Protein AF-A0A4V1XYA2-F1 (afdb_monomer)

Foldseek 3Di:
DPPDDDDDADDLQDDPPRHGDHPVVVQVVCVLVVHHSPDAQLAVVVVQVVCCVVVVDHRDLPRPLNHVCQLEDADPVLVVQQVVQVVVCVVVVPDPPDDDDGPSRSDANNSRPGHRDHWHWLDPPRDLCSLVVLCCVVVVDNDDSLRSNVLSVQQHVVCVVVVHTDGSVRSNVSVCVVQVVPPDPPDDDPDFDWDFPVVDPDDDDDPPDDDDPPPTDTDRPPVQVVCVVVQAHPAFPDWDKDWGDDDQFIKMKIKTWGDGPPDPDTDIHIDIGGPVVVVVVVVD

Radius of gyration: 26.78 Å; Cα contacts (8 Å, |Δi|>4): 345; chains: 1; bounding box: 50×68×81 Å

Sequence (284 aa):
MAGADRVEGCLFGNGERTGNVDLVTLALNLYTQVIHPTVDFSDLGRVIDTVEICNKIPVHPRAPYGGSLVVCAFNGSHQDAIKKGFKVREEQGKAYEDEWEIPYLPLDPQDIGRTYEAVIRVNSQSGKGGAAWIILRKLELDLPRGLQIAFNKVVQKKADELGRELLTAEITDLFEKTYSLRDHPRFTTVDYSISVDRSTSPVPPEPGKSQDTTDLRRVFRRHSDALRRVGIGPDVADYKQHAIGGGPEVKVATNIGCMAAGMSQKVWVVGITKMWSKVLSWLS

Mean predicted aligned error: 16.46 Å

Secondary structure (DSSP, 8-state):
--S------BGGG-SSTT-S-BHHHHHHHHHTTT---SS--TTHHHHHHHHHHHHS-PPPTTSTTTSTTTTB--SHHHHHHHHHHHHHHHHTT--TTS----TT-SS-GGGGT---B-----STTS-TTHHHHHHHHHH-----HHHHHHHHHHHHHHHHHHTSPPPHHHHHHHHHHHTTSSS--SS-------EE--SSPPPPPPTTSPPP-TT--EE-TTHHHHHHHTT--SEEEEEEEEEESSSTT-EEEEEEEEE-TT-SSEEEEEEEEETHHHHHHHH-

Nearest PDB structures (foldseek):
  3u6w-assembly1_B  TM=9.862E-01  e=3.607E-13  Mycobacterium tuberculosis H37Rv
  3fig-assembly1_A  TM=4.258E-01  e=4.929E-21  Mycobacterium tuberculosis
  3hps-assembly1_A  TM=4.198E-01  e=1.836E-20  Mycobacterium tuberculosis H37Rv
  3hpz-assembly1_A  TM=4.367E-01  e=9.217E-20  Mycobacterium tuberculosis H37Rv
  3hq1-assembly1_A  TM=4.231E-01  e=3.992E-20  Mycobacterium tuberculosis H37Rv

Structure (mmCIF, N/CA/C/O backbone):
data_AF-A0A4V1XYA2-F1
#
_entry.id   AF-A0A4V1XYA2-F1
#
loop_
_atom_site.group_PDB
_atom_site.id
_atom_site.type_symbol
_atom_site.label_atom_id
_atom_site.label_alt_id
_atom_site.label_comp_id
_atom_site.label_asym_id
_atom_site.label_entity_id
_atom_site.label_seq_id
_atom_site.pdbx_PDB_ins_code
_atom_site.Cartn_x
_atom_site.Cartn_y
_atom_site.Cartn_z
_atom_site.occupancy
_atom_site.B_iso_or_equiv
_atom_site.auth_seq_id
_atom_site.auth_comp_id
_atom_site.auth_asym_id
_atom_site.auth_atom_id
_atom_site.pdbx_PDB_model_num
ATOM 1 N N . MET A 1 1 ? -9.015 1.867 30.196 1.00 68.62 1 MET A N 1
ATOM 2 C CA . MET A 1 1 ? -8.186 1.169 31.212 1.00 68.62 1 MET A CA 1
ATOM 3 C C . MET A 1 1 ? -8.166 1.884 32.562 1.00 68.62 1 MET A C 1
ATOM 5 O O . MET A 1 1 ? -8.328 1.206 33.560 1.00 68.62 1 MET A O 1
ATOM 9 N N . ALA A 1 2 ? -8.027 3.217 32.618 1.00 94.56 2 ALA A N 1
ATOM 10 C CA . ALA A 1 2 ? -8.017 3.985 33.876 1.00 94.56 2 ALA A CA 1
ATOM 11 C C . ALA A 1 2 ? -9.364 4.665 34.234 1.00 94.56 2 ALA A C 1
ATOM 13 O O . ALA A 1 2 ? -9.379 5.617 35.002 1.00 94.56 2 ALA A O 1
ATOM 14 N N . GLY A 1 3 ? -10.483 4.210 33.652 1.00 95.31 3 GLY A N 1
ATOM 15 C CA . GLY A 1 3 ? -11.821 4.758 33.935 1.00 95.31 3 GLY A CA 1
ATOM 16 C C . GLY A 1 3 ? -12.203 6.048 33.193 1.00 95.31 3 GLY A C 1
ATOM 17 O O . GLY A 1 3 ? -13.126 6.720 33.621 1.00 95.31 3 GLY A O 1
ATOM 18 N N . ALA A 1 4 ? -11.508 6.416 32.111 1.00 95.31 4 ALA A N 1
ATOM 19 C CA . ALA A 1 4 ? -11.916 7.544 31.269 1.00 95.31 4 ALA A CA 1
ATOM 20 C C . ALA A 1 4 ? -13.083 7.164 30.338 1.00 95.31 4 ALA A C 1
ATOM 22 O O . ALA A 1 4 ? -13.014 6.124 29.681 1.00 95.31 4 ALA A O 1
ATOM 23 N N . ASP A 1 5 ? -14.088 8.040 30.233 1.00 95.62 5 ASP A N 1
ATOM 24 C CA . ASP A 1 5 ? -15.297 7.822 29.418 1.00 95.62 5 ASP A CA 1
ATOM 25 C C . ASP A 1 5 ? -15.238 8.471 28.025 1.00 95.62 5 ASP A C 1
ATOM 27 O O . ASP A 1 5 ? -16.012 8.122 27.134 1.00 95.62 5 ASP A O 1
ATOM 31 N N . ARG A 1 6 ? -14.339 9.443 27.818 1.00 95.56 6 ARG A N 1
ATOM 32 C CA . ARG A 1 6 ? -14.250 10.216 26.572 1.00 95.56 6 ARG A CA 1
ATOM 33 C C . ARG A 1 6 ? -12.812 10.583 26.227 1.00 95.56 6 ARG A C 1
ATOM 35 O O . ARG A 1 6 ? -12.014 10.903 27.104 1.00 95.56 6 ARG A O 1
ATOM 42 N N . VAL A 1 7 ? -12.520 10.579 24.928 1.00 95.62 7 VAL A N 1
ATOM 43 C CA . VAL A 1 7 ? -11.244 11.011 24.350 1.00 95.62 7 VAL A CA 1
ATOM 44 C C . VAL A 1 7 ? -11.513 12.099 23.312 1.00 95.62 7 VAL A C 1
ATOM 46 O O . VAL A 1 7 ? -12.433 11.976 22.506 1.00 95.62 7 VAL A O 1
ATOM 49 N N . GLU A 1 8 ? -10.716 13.164 23.336 1.00 97.94 8 GLU A N 1
ATOM 50 C CA . GLU A 1 8 ? -10.710 14.219 22.318 1.00 97.94 8 GLU A CA 1
ATOM 51 C C . GLU A 1 8 ? -9.434 14.128 21.488 1.00 97.94 8 GLU A C 1
ATOM 53 O O . GLU A 1 8 ? -8.367 13.848 22.031 1.00 97.94 8 GLU A O 1
ATOM 58 N N . GLY A 1 9 ? -9.531 14.376 20.182 1.00 97.69 9 GLY A N 1
ATOM 59 C CA . GLY A 1 9 ? -8.398 14.271 19.269 1.00 97.69 9 GLY A CA 1
ATOM 60 C C . GLY A 1 9 ? -8.683 14.863 17.894 1.00 97.69 9 GLY A C 1
ATOM 61 O O . GLY A 1 9 ? -9.703 15.518 17.677 1.00 97.69 9 GLY A O 1
ATOM 62 N N . CYS A 1 10 ? -7.779 14.619 16.950 1.00 98.19 10 CYS A N 1
ATOM 63 C CA . CYS A 1 10 ? -7.930 15.024 15.553 1.00 98.19 10 CYS A CA 1
ATOM 64 C C . CYS A 1 10 ? -7.661 13.847 14.614 1.00 98.19 10 CYS A C 1
ATOM 66 O O . CYS A 1 10 ? -6.926 12.923 14.953 1.00 98.19 10 CYS A O 1
ATOM 68 N N . LEU A 1 11 ? -8.231 13.890 13.410 1.00 97.94 11 LEU A N 1
ATOM 69 C CA . LEU A 1 11 ? -7.892 12.931 12.358 1.00 97.94 11 LEU A CA 1
ATOM 70 C C . LEU A 1 11 ? -6.430 13.123 11.938 1.00 97.94 11 LEU A C 1
ATOM 72 O O . LEU A 1 11 ? -5.997 14.258 11.716 1.00 97.94 11 LEU A O 1
ATOM 76 N N . PHE A 1 12 ? -5.682 12.023 11.856 1.00 98.00 12 PHE A N 1
ATOM 77 C CA . PHE A 1 12 ? -4.251 12.000 11.540 1.00 98.00 12 PHE A CA 1
ATOM 78 C C . PHE A 1 12 ? -3.397 12.888 12.453 1.00 98.00 12 PHE A C 1
ATOM 80 O O . PHE A 1 12 ? -2.359 13.403 12.042 1.00 98.00 12 PHE A O 1
ATOM 87 N N . GLY A 1 13 ? -3.836 13.062 13.704 1.00 97.44 13 GL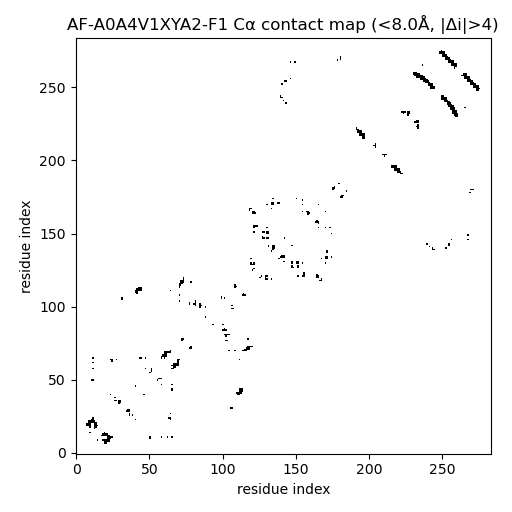Y A N 1
ATOM 88 C CA . GLY A 1 13 ? -3.049 13.701 14.756 1.00 97.44 13 GLY A CA 1
ATOM 89 C C . GLY A 1 13 ? -2.728 15.173 14.503 1.00 97.44 13 GLY A C 1
ATOM 90 O O . GLY A 1 13 ? -1.695 15.649 14.954 1.00 97.44 13 GLY A O 1
ATOM 91 N N . ASN A 1 14 ? -3.573 15.917 13.781 1.00 97.56 14 ASN A N 1
ATOM 92 C CA . ASN A 1 14 ? -3.379 17.364 13.648 1.00 97.56 14 ASN A CA 1
ATOM 93 C C . ASN A 1 14 ? -3.541 18.087 15.008 1.00 97.56 14 ASN A C 1
ATOM 95 O O . ASN A 1 14 ? -4.184 17.581 15.930 1.00 97.56 14 ASN A O 1
ATOM 99 N N . GLY A 1 15 ? -2.974 19.285 15.148 1.00 96.31 15 GLY A N 1
ATOM 100 C CA . GLY A 1 15 ? -3.079 20.103 16.358 1.00 96.31 15 GLY A CA 1
ATOM 101 C C . GLY A 1 15 ? -1.815 20.912 16.638 1.00 96.31 15 GLY A C 1
ATOM 102 O O . GLY A 1 15 ? -0.930 21.037 15.797 1.00 96.31 15 GLY A O 1
ATOM 103 N N . GLU A 1 16 ? -1.723 21.479 17.836 1.00 96.88 16 GLU A N 1
ATOM 104 C CA . GLU A 1 16 ? -0.600 22.337 18.211 1.00 96.88 16 GLU A CA 1
ATOM 105 C C . GLU A 1 16 ? 0.704 21.535 18.418 1.00 96.88 16 GLU A C 1
ATOM 107 O O . GLU A 1 16 ? 0.701 20.481 19.057 1.00 96.88 16 GLU A O 1
ATOM 112 N N . ARG A 1 17 ? 1.841 22.067 17.941 1.00 96.62 17 ARG A N 1
ATOM 113 C CA . ARG A 1 17 ? 3.192 21.468 18.038 1.00 96.62 17 ARG A CA 1
ATOM 114 C C . ARG A 1 17 ? 3.282 20.066 17.419 1.00 96.62 17 ARG A C 1
ATOM 116 O O . ARG A 1 17 ? 3.536 19.940 16.229 1.00 96.62 17 ARG A O 1
ATOM 123 N N . THR A 1 18 ? 3.142 19.027 18.242 1.00 96.62 18 THR A N 1
ATOM 124 C CA . THR A 1 18 ? 3.204 17.614 17.847 1.00 96.62 18 THR A CA 1
ATOM 125 C C . THR A 1 18 ? 1.843 17.067 17.442 1.00 96.62 18 THR A C 1
ATOM 127 O O . THR A 1 18 ? 1.782 15.944 16.953 1.00 96.62 18 THR A O 1
ATOM 130 N N . GLY A 1 19 ? 0.776 17.838 17.667 1.00 97.25 19 GLY A N 1
ATOM 131 C CA . GLY A 1 19 ? -0.585 17.439 17.358 1.00 97.25 19 GLY A CA 1
ATOM 132 C C . GLY A 1 19 ? -1.356 16.856 18.537 1.00 97.25 19 GLY A C 1
ATOM 133 O O . GLY A 1 19 ? -0.798 16.577 19.602 1.00 97.25 19 GLY A O 1
ATOM 134 N N . ASN A 1 20 ? -2.664 16.692 18.337 1.00 98.25 20 ASN A N 1
ATOM 135 C CA . ASN A 1 20 ? -3.535 15.953 19.248 1.00 98.25 20 ASN A CA 1
ATOM 136 C C . ASN A 1 20 ? -3.410 14.441 19.009 1.00 98.25 20 ASN A C 1
ATOM 138 O O . ASN A 1 20 ? -2.785 13.994 18.048 1.00 98.25 20 ASN A O 1
ATOM 142 N N . VAL A 1 21 ? -4.049 13.635 19.861 1.00 97.69 21 VAL A N 1
ATOM 143 C CA . VAL A 1 21 ? -4.148 12.192 19.613 1.00 97.69 21 VAL A CA 1
ATOM 144 C C . VAL A 1 21 ? -4.863 11.919 18.285 1.00 97.69 21 VAL A C 1
ATOM 146 O O . VAL A 1 21 ? -5.842 12.589 17.940 1.00 97.69 21 VAL A O 1
ATOM 149 N N . ASP A 1 22 ? -4.362 10.935 17.540 1.00 98.25 22 ASP A N 1
ATOM 150 C CA . ASP A 1 22 ? -4.929 10.539 16.257 1.00 98.25 22 ASP A CA 1
ATOM 151 C C . ASP A 1 22 ? -6.164 9.644 16.440 1.00 98.25 22 ASP A C 1
ATOM 153 O O . ASP A 1 22 ? -6.063 8.486 16.859 1.00 98.25 22 ASP A O 1
ATOM 157 N N . LEU A 1 23 ? -7.332 10.185 16.090 1.00 98.06 23 LEU A N 1
ATOM 158 C CA . LEU A 1 23 ? -8.609 9.477 16.182 1.00 98.06 23 LEU A CA 1
ATOM 159 C C . LEU A 1 23 ? -8.726 8.315 15.187 1.00 98.06 23 LEU A C 1
ATOM 161 O O . LEU A 1 23 ? -9.400 7.335 15.499 1.00 98.06 23 LEU A O 1
ATOM 165 N N . VAL A 1 24 ? -8.051 8.384 14.033 1.00 98.00 24 VAL A N 1
ATOM 166 C CA . VAL A 1 24 ? -8.017 7.278 13.058 1.00 98.00 24 VAL A CA 1
ATOM 167 C C . VAL A 1 24 ? -7.276 6.094 13.669 1.00 98.00 24 VAL A C 1
ATOM 169 O O . VAL A 1 24 ? -7.797 4.981 13.714 1.00 98.00 24 VAL A O 1
ATOM 172 N N . THR A 1 25 ? -6.080 6.352 14.205 1.00 98.00 25 THR A N 1
ATOM 173 C CA . THR A 1 25 ? -5.274 5.330 14.879 1.00 98.00 25 THR A CA 1
ATOM 174 C C . THR A 1 25 ? -6.019 4.721 16.067 1.00 98.00 25 THR A C 1
ATOM 176 O O . THR A 1 25 ? -6.031 3.502 16.208 1.00 98.00 25 THR A O 1
ATOM 179 N N . LEU A 1 26 ? -6.671 5.529 16.911 1.00 97.44 26 LEU A N 1
ATOM 180 C CA . LEU A 1 26 ? -7.441 5.013 18.048 1.00 97.44 26 LEU A CA 1
ATOM 181 C C . LEU A 1 26 ? -8.583 4.090 17.611 1.00 97.44 26 LEU A C 1
ATOM 183 O O . LEU A 1 26 ? -8.713 2.992 18.148 1.00 97.44 26 LEU A O 1
ATOM 187 N N . ALA A 1 27 ? -9.383 4.510 16.633 1.00 97.69 27 ALA A N 1
ATOM 188 C CA . ALA A 1 27 ? -10.510 3.724 16.148 1.00 97.69 27 ALA A CA 1
ATOM 189 C C . ALA A 1 27 ? -10.068 2.408 15.497 1.00 97.69 27 ALA A C 1
ATOM 191 O O . ALA A 1 27 ? -10.611 1.351 15.808 1.00 97.69 27 ALA A O 1
ATOM 192 N N . LEU A 1 28 ? -9.048 2.439 14.637 1.00 97.62 28 LEU A N 1
ATOM 193 C CA . LEU A 1 28 ? -8.578 1.234 13.951 1.00 97.62 28 LEU A CA 1
ATOM 194 C C . LEU A 1 28 ? -7.765 0.306 14.871 1.00 97.62 28 LEU A C 1
ATOM 196 O O . LEU A 1 28 ? -7.755 -0.909 14.675 1.00 97.62 28 LEU A O 1
ATOM 200 N N . ASN A 1 29 ? -7.173 0.832 15.947 1.00 97.44 29 ASN A N 1
ATOM 201 C CA . ASN A 1 29 ? -6.637 -0.000 17.028 1.00 97.44 29 ASN A CA 1
ATOM 202 C C . ASN A 1 29 ? -7.743 -0.761 17.775 1.00 97.44 29 ASN A C 1
ATOM 204 O O . ASN A 1 29 ? -7.513 -1.890 18.189 1.00 97.44 29 ASN A O 1
ATOM 208 N N . LEU A 1 30 ? -8.934 -0.177 17.951 1.00 96.56 30 LEU A N 1
ATOM 209 C CA . LEU A 1 30 ? -10.085 -0.914 18.490 1.00 96.56 30 LEU A CA 1
ATOM 210 C C . LEU A 1 30 ? -10.571 -1.963 17.483 1.00 96.56 30 LEU A C 1
ATOM 212 O O . LEU A 1 30 ? -10.755 -3.121 17.854 1.00 96.56 30 LEU A O 1
ATOM 216 N N . TYR A 1 31 ? -10.690 -1.580 16.209 1.00 95.50 31 TYR A N 1
ATOM 217 C CA . TYR A 1 31 ? -11.134 -2.466 15.131 1.00 95.50 31 TYR A CA 1
ATOM 218 C C . TYR A 1 31 ? -10.270 -3.732 15.014 1.00 95.50 31 TYR A C 1
ATOM 220 O O . TYR A 1 31 ? -10.793 -4.841 15.022 1.00 95.50 31 TYR A O 1
ATOM 228 N N . THR A 1 32 ? -8.941 -3.585 15.003 1.00 94.81 32 THR A N 1
ATOM 229 C CA . THR A 1 32 ? -7.986 -4.716 14.949 1.00 94.81 32 THR A CA 1
ATOM 230 C C . THR A 1 32 ? -8.011 -5.614 16.189 1.00 94.81 32 THR A C 1
ATOM 232 O O . THR A 1 32 ? -7.452 -6.706 16.167 1.00 94.81 32 THR A O 1
ATOM 235 N N . GLN A 1 33 ? -8.647 -5.171 17.274 1.00 94.19 33 GLN A N 1
ATOM 236 C CA . GLN A 1 33 ? -8.896 -5.957 18.486 1.00 94.19 33 GLN A CA 1
ATOM 237 C C . GLN A 1 33 ? -10.351 -6.447 18.564 1.00 94.19 33 GLN A C 1
ATOM 239 O O . GLN A 1 33 ? -10.809 -6.850 19.631 1.00 94.19 33 GLN A O 1
ATOM 244 N N . VAL A 1 34 ? -11.081 -6.418 17.440 1.00 92.00 34 VAL A N 1
ATOM 245 C CA . VAL A 1 34 ? -12.475 -6.878 17.310 1.00 92.00 34 VAL A CA 1
ATOM 246 C C . VAL A 1 34 ? -13.453 -6.049 18.163 1.00 92.00 34 VAL A C 1
ATOM 248 O O . VAL A 1 34 ? -14.519 -6.509 18.567 1.00 92.00 34 VAL A O 1
ATOM 251 N N . ILE A 1 35 ? -13.113 -4.786 18.437 1.00 95.25 35 ILE A N 1
ATOM 252 C CA . ILE A 1 35 ? -13.985 -3.830 19.127 1.00 95.25 35 ILE A CA 1
ATOM 253 C C . ILE A 1 35 ? -14.494 -2.816 18.104 1.00 95.25 35 ILE A C 1
ATOM 255 O O . ILE A 1 35 ? -13.720 -2.061 17.520 1.00 95.25 35 ILE A O 1
ATOM 259 N N . HIS A 1 36 ? -15.813 -2.769 17.908 1.00 94.19 36 HIS A N 1
ATOM 260 C CA . HIS A 1 36 ? -16.429 -1.838 16.965 1.00 94.19 36 HIS A CA 1
ATOM 261 C C . HIS A 1 36 ? -16.217 -0.375 17.413 1.00 94.19 36 HIS A C 1
ATOM 263 O O . HIS A 1 36 ? -16.708 0.005 18.481 1.00 94.19 36 HIS A O 1
ATOM 269 N N . PRO A 1 37 ? -15.542 0.477 16.615 1.00 94.44 37 PRO A N 1
ATOM 270 C CA . PRO A 1 37 ? -15.141 1.818 17.043 1.00 94.44 37 PRO A CA 1
ATOM 271 C C . PRO A 1 37 ? -16.247 2.878 16.932 1.00 94.44 37 PRO A C 1
ATOM 273 O O . PRO A 1 37 ? -15.971 4.044 17.189 1.00 94.44 37 PRO A O 1
ATOM 276 N N . THR A 1 38 ? -17.462 2.492 16.514 1.00 95.12 38 THR A N 1
ATOM 277 C CA . THR A 1 38 ? -18.644 3.364 16.305 1.00 95.12 38 THR A CA 1
ATOM 278 C C . THR A 1 38 ? -18.462 4.507 15.302 1.00 95.12 38 THR A C 1
ATOM 280 O O . THR A 1 38 ? -19.336 5.362 15.167 1.00 95.12 38 THR A O 1
ATOM 283 N N . VAL A 1 39 ? -17.373 4.472 14.537 1.00 95.50 39 VAL A N 1
ATOM 284 C CA . VAL A 1 39 ? -17.050 5.382 13.437 1.00 95.50 39 VAL A CA 1
ATOM 285 C C . VAL A 1 39 ? -16.657 4.573 12.206 1.00 95.50 39 VAL A C 1
ATOM 287 O O . VAL A 1 39 ? -16.127 3.470 12.331 1.00 95.50 39 VAL A O 1
ATOM 290 N N . ASP A 1 40 ? -16.925 5.124 11.026 1.00 95.81 40 ASP A N 1
ATOM 291 C CA . ASP A 1 40 ? -16.698 4.451 9.749 1.00 95.81 40 ASP A CA 1
ATOM 292 C C . ASP A 1 40 ? -15.408 4.948 9.083 1.00 95.81 40 ASP A C 1
ATOM 294 O O . ASP A 1 40 ? -15.252 6.140 8.807 1.00 95.81 40 ASP A O 1
ATOM 298 N N . PHE A 1 41 ? -14.493 4.013 8.832 1.00 96.62 41 PHE A N 1
ATOM 299 C CA . PHE A 1 41 ? -13.236 4.229 8.113 1.00 96.62 41 PHE A CA 1
ATOM 300 C C . PHE A 1 41 ? -13.081 3.289 6.907 1.00 96.62 41 PHE A C 1
ATOM 302 O O . PHE A 1 41 ? -11.963 3.092 6.431 1.00 96.62 41 PHE A O 1
ATOM 309 N N . SER A 1 42 ? -14.191 2.746 6.395 1.00 94.50 42 SER A N 1
ATOM 310 C CA . SER A 1 42 ? -14.214 1.847 5.234 1.00 94.50 42 SER A CA 1
ATOM 311 C C . SER A 1 42 ? -13.669 2.474 3.948 1.00 94.50 42 SER A C 1
ATOM 313 O O . SER A 1 42 ? -13.138 1.765 3.103 1.00 94.50 42 SER A O 1
ATOM 315 N N . ASP A 1 43 ? -13.729 3.802 3.811 1.00 94.88 43 ASP A N 1
ATOM 316 C CA . ASP A 1 43 ? -13.056 4.562 2.750 1.00 94.88 43 ASP A CA 1
ATOM 317 C C . ASP A 1 43 ? -12.043 5.539 3.356 1.00 94.88 43 ASP A C 1
ATOM 319 O O . ASP A 1 43 ? -12.260 6.753 3.465 1.00 94.88 43 ASP A O 1
ATOM 323 N N . LEU A 1 44 ? -10.902 4.996 3.783 1.00 95.62 44 LEU A N 1
ATOM 324 C CA . LEU A 1 44 ? -9.851 5.804 4.390 1.00 95.62 44 LEU A CA 1
ATOM 325 C C . LEU A 1 44 ? -9.185 6.745 3.376 1.00 95.62 44 LEU A C 1
ATOM 327 O O . LEU A 1 44 ? -8.645 7.778 3.771 1.00 95.62 44 LEU A O 1
ATOM 331 N N . GLY A 1 45 ? -9.238 6.417 2.079 1.00 93.38 45 GLY A N 1
ATOM 332 C CA . GLY A 1 45 ? -8.741 7.275 1.000 1.00 93.38 45 GLY A CA 1
ATOM 333 C C . GLY A 1 45 ? -9.453 8.624 0.990 1.00 93.38 45 GLY A C 1
ATOM 334 O O . GLY A 1 45 ? -8.812 9.664 1.134 1.00 93.38 45 GLY A O 1
ATOM 335 N N . ARG A 1 46 ? -10.789 8.610 0.961 1.00 94.56 46 ARG A N 1
ATOM 336 C CA . ARG A 1 46 ? -11.608 9.829 1.012 1.00 94.56 46 ARG A CA 1
ATOM 337 C C . ARG A 1 46 ? -11.391 10.642 2.289 1.00 94.56 46 ARG A C 1
ATOM 339 O O . ARG A 1 46 ? -11.418 11.877 2.245 1.00 94.56 46 ARG A O 1
ATOM 346 N N . VAL A 1 47 ? -11.192 9.980 3.431 1.00 97.12 47 VAL A N 1
ATOM 347 C CA . VAL A 1 47 ? -10.901 10.662 4.705 1.00 97.12 47 VAL A CA 1
ATOM 348 C C . VAL A 1 47 ? -9.567 11.402 4.626 1.00 97.12 47 VAL A C 1
ATOM 350 O O . VAL A 1 47 ? -9.509 12.572 4.998 1.00 97.12 47 VAL A O 1
ATOM 353 N N . ILE A 1 48 ? -8.517 10.759 4.108 1.00 96.25 48 ILE A N 1
ATOM 354 C CA . ILE A 1 48 ? -7.197 11.380 3.918 1.00 96.25 48 ILE A CA 1
ATOM 355 C C . ILE A 1 48 ? -7.304 12.578 2.991 1.00 96.25 48 ILE A C 1
ATOM 357 O O . ILE A 1 48 ? -6.896 13.665 3.389 1.00 96.25 48 ILE A O 1
ATOM 361 N N . ASP A 1 49 ? -7.923 12.410 1.823 1.00 94.12 49 ASP A N 1
ATOM 362 C CA . ASP A 1 49 ? -8.089 13.492 0.851 1.00 94.12 49 ASP A CA 1
ATOM 363 C C . ASP A 1 49 ? -8.777 14.699 1.496 1.00 94.12 49 ASP A C 1
ATOM 365 O O . ASP A 1 49 ? -8.324 15.837 1.373 1.00 94.12 49 ASP A O 1
ATOM 369 N N . THR A 1 50 ? -9.843 14.454 2.260 1.00 97.50 50 THR A N 1
ATOM 370 C CA . THR A 1 50 ? -10.568 15.512 2.973 1.00 97.50 50 THR A CA 1
ATOM 371 C C . THR A 1 50 ? -9.684 16.197 4.016 1.00 97.50 50 THR A C 1
ATOM 373 O O . THR A 1 50 ? -9.667 17.426 4.101 1.00 97.50 50 THR A O 1
ATOM 376 N N . VAL A 1 51 ? -8.928 15.430 4.804 1.00 97.56 51 VAL A N 1
ATOM 377 C CA . VAL A 1 51 ? -8.034 15.968 5.839 1.00 97.56 51 VAL A CA 1
ATOM 378 C C . VAL A 1 51 ? -6.903 16.792 5.223 1.00 97.56 51 VAL A C 1
ATOM 380 O O . VAL A 1 51 ? -6.643 17.901 5.692 1.00 97.56 51 VAL A O 1
ATOM 383 N N . GLU A 1 52 ? -6.267 16.311 4.157 1.00 96.00 52 GLU A N 1
ATOM 384 C CA . GLU A 1 52 ? -5.202 17.033 3.453 1.00 96.00 52 GLU A CA 1
ATOM 385 C C . GLU A 1 52 ? -5.733 18.306 2.779 1.00 96.00 52 GLU A C 1
ATOM 387 O O . GLU A 1 52 ? -5.088 19.359 2.836 1.00 96.00 52 GLU A O 1
ATOM 392 N N . ILE A 1 53 ? -6.946 18.262 2.211 1.00 97.44 53 ILE A N 1
ATOM 393 C CA . ILE A 1 53 ? -7.619 19.442 1.650 1.00 97.44 53 ILE A CA 1
ATOM 394 C C . ILE A 1 53 ? -7.894 20.485 2.735 1.00 97.44 53 ILE A C 1
ATOM 396 O O . ILE A 1 53 ? -7.641 21.669 2.494 1.00 97.44 53 ILE A O 1
ATOM 400 N N . CYS A 1 54 ? -8.408 20.082 3.896 1.00 97.88 54 CYS A N 1
ATOM 401 C CA . CYS A 1 54 ? -8.757 20.998 4.982 1.00 97.88 54 CY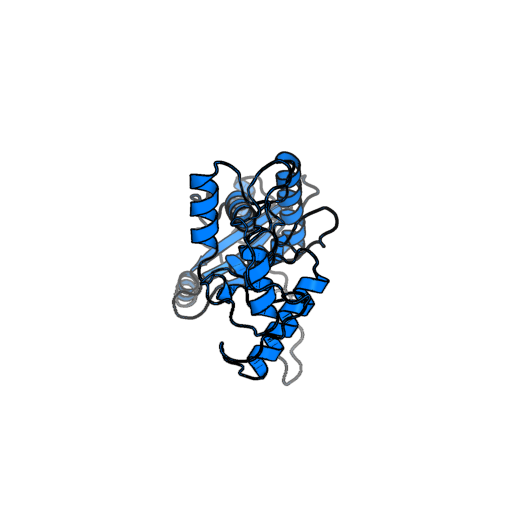S A CA 1
ATOM 402 C C . CYS A 1 54 ? -7.517 21.581 5.669 1.00 97.88 54 CYS A C 1
ATOM 404 O O . CYS A 1 54 ? -7.454 22.786 5.903 1.00 97.88 54 CYS A O 1
ATOM 406 N N . ASN A 1 55 ? -6.520 20.744 5.956 1.00 96.44 55 ASN A N 1
ATOM 407 C CA . ASN A 1 55 ? -5.366 21.130 6.767 1.00 96.44 55 ASN A CA 1
ATOM 408 C C . ASN A 1 55 ? -4.204 21.691 5.942 1.00 96.44 55 ASN A C 1
ATOM 410 O O . ASN A 1 55 ? -3.333 22.347 6.505 1.00 96.44 55 ASN A O 1
ATOM 414 N N . LYS A 1 56 ? -4.162 21.421 4.628 1.00 95.81 56 LYS A N 1
ATOM 415 C CA . LYS A 1 56 ? -3.022 21.732 3.742 1.00 95.81 56 LYS A CA 1
ATOM 416 C C . LYS A 1 56 ? -1.701 21.103 4.204 1.00 95.81 56 LYS A C 1
ATOM 418 O O . LYS A 1 56 ? -0.626 21.592 3.864 1.00 95.81 56 LYS A O 1
ATOM 423 N N . ILE A 1 57 ? -1.788 20.015 4.964 1.00 94.88 57 ILE A N 1
ATOM 424 C CA . ILE A 1 57 ? -0.659 19.232 5.465 1.00 94.88 57 ILE A CA 1
ATOM 425 C C . ILE A 1 57 ? -0.880 17.787 5.013 1.00 94.88 57 ILE A C 1
ATOM 427 O O . ILE A 1 57 ? -1.958 17.253 5.283 1.00 94.88 57 ILE A O 1
ATOM 431 N N . PRO A 1 58 ? 0.099 17.158 4.338 1.00 91.06 58 PRO A N 1
ATOM 432 C CA . PRO A 1 58 ? -0.027 15.778 3.896 1.00 91.06 58 PRO A CA 1
ATOM 433 C C . PRO A 1 58 ? 0.044 14.800 5.074 1.00 91.06 58 PRO A C 1
ATOM 435 O O . PRO A 1 58 ? 0.803 15.002 6.028 1.00 91.06 58 PRO A O 1
ATOM 438 N N . VAL A 1 59 ? -0.694 13.697 4.978 1.00 95.06 59 VAL A N 1
ATOM 439 C CA . VAL A 1 59 ? -0.587 12.572 5.907 1.00 95.06 59 VAL A CA 1
ATOM 440 C C . VAL A 1 59 ? 0.756 11.884 5.686 1.00 95.06 59 VAL A C 1
ATOM 442 O O . VAL A 1 59 ? 1.160 11.567 4.565 1.00 95.06 59 VAL A O 1
ATOM 445 N N . HIS A 1 60 ? 1.484 11.641 6.775 1.00 96.06 60 HIS A N 1
ATOM 446 C CA . HIS A 1 60 ? 2.809 11.043 6.678 1.00 96.06 60 HIS A CA 1
ATOM 447 C C . HIS A 1 60 ? 2.737 9.641 6.025 1.00 96.06 60 HIS A C 1
ATOM 449 O O . HIS A 1 60 ? 1.885 8.838 6.410 1.00 96.06 60 HIS A O 1
ATOM 455 N N . PRO A 1 61 ? 3.669 9.256 5.124 1.00 88.81 61 PRO A N 1
ATOM 456 C CA . PRO A 1 61 ? 3.643 7.952 4.441 1.00 88.81 61 PRO A CA 1
ATOM 457 C C . PRO A 1 61 ? 3.638 6.725 5.365 1.00 88.81 61 PRO A C 1
ATOM 459 O O . PRO A 1 61 ? 3.289 5.624 4.942 1.00 88.81 61 PRO A O 1
ATOM 462 N N . ARG A 1 62 ? 4.047 6.902 6.626 1.00 93.88 62 ARG A N 1
ATOM 463 C CA . ARG A 1 62 ? 4.050 5.869 7.676 1.00 93.88 62 ARG A CA 1
ATOM 464 C C . ARG A 1 62 ? 3.043 6.125 8.802 1.00 93.88 62 ARG A C 1
ATOM 466 O O . ARG A 1 62 ? 3.148 5.473 9.835 1.00 93.88 62 ARG A O 1
ATOM 473 N N . ALA A 1 63 ? 2.135 7.089 8.651 1.00 96.38 63 ALA A N 1
ATOM 474 C CA . ALA A 1 63 ? 1.045 7.271 9.604 1.00 96.38 63 ALA A CA 1
ATOM 475 C C . ALA A 1 63 ? 0.250 5.955 9.700 1.00 96.38 63 ALA A C 1
ATOM 477 O O . ALA A 1 63 ? -0.050 5.388 8.645 1.00 96.38 63 ALA A O 1
ATOM 478 N N . PRO A 1 64 ? -0.054 5.436 10.904 1.00 97.19 64 PRO A N 1
ATOM 479 C CA . PRO A 1 64 ? -0.762 4.167 11.046 1.00 97.19 64 PRO A CA 1
ATOM 480 C C . PRO A 1 64 ? -2.046 4.145 10.212 1.00 97.19 64 PRO A C 1
ATOM 482 O O . PRO A 1 64 ? -2.788 5.124 10.189 1.00 97.19 64 PRO A O 1
ATOM 485 N N . TYR A 1 65 ? -2.279 3.032 9.510 1.00 96.12 65 TYR A N 1
ATOM 486 C CA . TYR A 1 65 ? -3.430 2.769 8.631 1.00 96.12 65 TYR A CA 1
ATOM 487 C C . TYR A 1 65 ? -3.565 3.665 7.380 1.00 96.12 65 TYR A C 1
ATOM 489 O O . TYR A 1 65 ? -3.777 3.150 6.283 1.00 96.12 65 TYR A O 1
ATOM 497 N N . GLY A 1 66 ? -3.394 4.984 7.501 1.00 93.38 66 GLY A N 1
ATOM 498 C CA . GLY A 1 66 ? -3.582 5.941 6.405 1.00 93.38 66 GLY A CA 1
ATOM 499 C C . GLY A 1 66 ? -2.334 6.256 5.581 1.00 93.38 66 GLY A C 1
ATOM 500 O O . GLY A 1 66 ? -2.438 6.711 4.443 1.00 93.38 66 GLY A O 1
ATOM 501 N N . GLY A 1 67 ? -1.136 5.984 6.092 1.00 92.06 67 GLY A N 1
ATOM 502 C CA . GLY A 1 67 ? 0.103 6.237 5.360 1.00 92.06 67 GLY A CA 1
ATOM 503 C C . GLY A 1 67 ? 0.198 5.405 4.078 1.00 92.06 67 GLY A C 1
ATOM 504 O O . GLY A 1 67 ? -0.229 4.254 4.035 1.00 92.06 67 GLY A O 1
ATOM 505 N N . SER A 1 68 ? 0.768 5.958 3.010 1.00 84.44 68 SER A N 1
ATOM 506 C CA . SER A 1 68 ? 0.877 5.268 1.713 1.00 84.44 68 SER A CA 1
ATOM 507 C C . SER A 1 68 ? 1.737 3.996 1.730 1.00 84.44 68 SER A C 1
ATOM 509 O O . SER A 1 68 ? 1.659 3.199 0.803 1.00 84.44 68 SER A O 1
ATOM 511 N N . LEU A 1 69 ? 2.552 3.773 2.766 1.00 85.81 69 LEU A N 1
ATOM 512 C CA . LEU A 1 69 ? 3.464 2.625 2.852 1.00 85.81 69 LEU A CA 1
ATOM 513 C C . LEU A 1 69 ? 2.992 1.527 3.813 1.00 85.81 69 LEU A C 1
ATOM 515 O O . LEU A 1 69 ? 3.685 0.522 3.956 1.00 85.81 69 LEU A O 1
ATOM 519 N N . VAL A 1 70 ? 1.868 1.712 4.509 1.00 90.06 70 VAL A N 1
ATOM 520 C CA . VAL A 1 70 ? 1.454 0.813 5.606 1.00 90.06 70 VAL A CA 1
ATOM 521 C C . VAL A 1 70 ? 0.867 -0.514 5.132 1.00 90.06 70 VAL A C 1
ATOM 523 O O . VAL A 1 70 ? 0.936 -1.497 5.859 1.00 90.06 70 VAL A O 1
ATOM 526 N N . VAL A 1 71 ? 0.355 -0.561 3.901 1.00 85.88 71 VAL A N 1
ATOM 527 C CA . VAL A 1 71 ? -0.155 -1.783 3.250 1.00 85.88 71 VAL A CA 1
ATOM 528 C C . VAL A 1 71 ? 0.871 -2.397 2.289 1.00 85.88 71 VAL A C 1
ATOM 530 O O . VAL A 1 71 ? 0.538 -3.266 1.482 1.00 85.88 71 VAL A O 1
ATOM 533 N N . CYS A 1 72 ? 2.127 -1.942 2.363 1.00 81.81 72 CYS A N 1
ATOM 534 C CA . CYS A 1 72 ? 3.185 -2.308 1.430 1.00 81.81 72 CYS A CA 1
ATOM 535 C C . CYS A 1 72 ? 4.200 -3.264 2.065 1.00 81.81 72 CYS A C 1
ATOM 537 O O . CYS A 1 72 ? 4.726 -3.009 3.149 1.00 81.81 72 CYS A O 1
ATOM 539 N N . ALA A 1 73 ? 4.567 -4.328 1.345 1.00 79.31 73 ALA A N 1
ATOM 540 C CA . ALA A 1 73 ? 5.654 -5.224 1.746 1.00 79.31 73 ALA A CA 1
ATOM 541 C C . ALA A 1 73 ? 6.858 -5.085 0.809 1.00 79.31 73 ALA A C 1
ATOM 543 O O . ALA A 1 73 ? 6.783 -5.436 -0.367 1.00 79.31 73 ALA A O 1
ATOM 544 N N . PHE A 1 74 ? 7.988 -4.619 1.345 1.00 73.06 74 PHE A N 1
ATOM 545 C CA . PHE A 1 74 ? 9.215 -4.390 0.568 1.00 73.06 74 PHE A CA 1
ATOM 546 C C . PHE A 1 74 ? 10.183 -5.576 0.564 1.00 73.06 74 PHE A C 1
ATOM 548 O O . PHE A 1 74 ? 11.006 -5.706 -0.339 1.00 73.06 74 PHE A O 1
ATOM 555 N N . ASN A 1 75 ? 10.116 -6.423 1.590 1.00 76.75 75 ASN A N 1
ATOM 556 C CA . ASN A 1 75 ? 11.003 -7.567 1.747 1.00 76.75 75 ASN A CA 1
ATOM 557 C C . ASN A 1 75 ? 10.413 -8.798 1.046 1.00 76.75 75 ASN A C 1
ATOM 559 O O . ASN A 1 75 ? 9.262 -9.153 1.298 1.00 76.75 75 ASN A O 1
ATOM 563 N N . GLY A 1 76 ? 11.219 -9.485 0.233 1.00 68.94 76 GLY A N 1
ATOM 564 C CA . GLY A 1 76 ? 10.822 -10.718 -0.445 1.00 68.94 76 GLY A CA 1
ATOM 565 C C . GLY A 1 76 ? 10.350 -11.822 0.508 1.00 68.94 76 GLY A C 1
ATOM 566 O O . GLY A 1 76 ? 9.399 -12.524 0.181 1.00 68.94 76 GLY A O 1
ATOM 567 N N . SER A 1 77 ? 10.934 -11.949 1.708 1.00 76.75 77 SER A N 1
ATOM 568 C CA . SER A 1 77 ? 10.453 -12.940 2.685 1.00 76.75 77 SER A CA 1
ATOM 569 C C . SER A 1 77 ? 9.079 -12.581 3.257 1.00 76.75 77 SER A C 1
ATOM 571 O O . SER A 1 77 ? 8.246 -13.464 3.437 1.00 76.75 77 SER A O 1
ATOM 573 N N . HIS A 1 78 ? 8.804 -11.291 3.481 1.00 83.19 78 HIS A N 1
ATOM 574 C CA . HIS A 1 78 ? 7.480 -10.836 3.916 1.00 83.19 78 HIS A CA 1
ATOM 575 C C . HIS A 1 78 ? 6.451 -11.048 2.801 1.00 83.19 78 HIS A C 1
ATOM 577 O O . HIS A 1 78 ? 5.354 -11.528 3.061 1.00 83.19 78 HIS A O 1
ATOM 583 N N . GLN A 1 79 ? 6.819 -10.746 1.551 1.00 79.31 79 GLN A N 1
ATOM 584 C CA . GLN A 1 79 ? 5.973 -10.993 0.381 1.00 79.31 79 GLN A CA 1
ATOM 585 C C . GLN A 1 79 ? 5.627 -12.484 0.234 1.00 79.31 79 GLN A C 1
ATOM 587 O O . GLN A 1 79 ? 4.471 -12.818 -0.016 1.00 79.31 79 GLN A O 1
ATOM 592 N N . ASP A 1 80 ? 6.599 -13.384 0.419 1.00 78.50 80 ASP A N 1
ATOM 593 C CA . ASP A 1 80 ? 6.370 -14.834 0.376 1.00 78.50 80 ASP A CA 1
ATOM 594 C C . ASP A 1 80 ? 5.432 -15.307 1.496 1.00 78.50 80 ASP A C 1
ATOM 596 O O . ASP A 1 80 ? 4.493 -16.061 1.241 1.00 78.50 80 ASP A O 1
ATOM 600 N N . ALA A 1 81 ? 5.630 -14.823 2.723 1.00 85.44 81 ALA A N 1
ATOM 601 C CA . ALA A 1 81 ? 4.765 -15.153 3.853 1.00 85.44 81 ALA A CA 1
ATOM 602 C C . ALA A 1 81 ? 3.323 -14.659 3.655 1.00 85.44 81 ALA A C 1
ATOM 604 O O . ALA A 1 81 ? 2.382 -15.418 3.878 1.00 85.44 81 ALA A O 1
ATOM 605 N N . ILE A 1 82 ? 3.148 -13.426 3.170 1.00 89.12 82 ILE A N 1
ATOM 606 C CA . ILE A 1 82 ? 1.832 -12.864 2.833 1.00 89.12 82 ILE A CA 1
ATOM 607 C C . ILE A 1 82 ? 1.164 -13.707 1.742 1.00 89.12 82 ILE A C 1
ATOM 609 O O . ILE A 1 82 ? 0.007 -14.099 1.877 1.00 89.12 82 ILE A O 1
ATOM 613 N N . LYS A 1 83 ? 1.904 -14.063 0.683 1.00 85.19 83 LYS A N 1
ATOM 614 C CA . LYS A 1 83 ? 1.400 -14.914 -0.405 1.00 85.19 83 LYS A CA 1
ATOM 615 C C . LYS A 1 83 ? 0.949 -16.287 0.098 1.00 85.19 83 LYS A C 1
ATOM 617 O O . LYS A 1 83 ? -0.085 -16.783 -0.342 1.00 85.19 83 LYS A O 1
ATOM 622 N N . LYS A 1 84 ? 1.711 -16.906 1.005 1.00 86.50 84 LYS A N 1
ATOM 623 C CA . LYS A 1 84 ? 1.333 -18.174 1.646 1.00 86.50 84 LYS A CA 1
ATOM 624 C C . LYS A 1 84 ? 0.073 -18.021 2.493 1.00 86.50 84 LYS A C 1
ATOM 626 O O . LYS A 1 84 ? -0.797 -18.876 2.386 1.00 86.50 84 LYS A O 1
ATOM 631 N N . GLY A 1 85 ? -0.052 -16.932 3.255 1.00 92.38 85 GLY A N 1
ATOM 632 C CA . GLY A 1 85 ? -1.267 -16.616 4.013 1.00 92.38 85 GLY A CA 1
ATOM 633 C C . GLY A 1 85 ? -2.504 -16.555 3.116 1.00 92.38 85 GLY A C 1
ATOM 634 O O . GLY A 1 85 ? -3.484 -17.248 3.373 1.00 92.38 85 GLY A O 1
ATOM 635 N N . PHE A 1 86 ? -2.427 -15.817 2.003 1.00 90.62 86 PHE A N 1
ATOM 636 C CA . PHE A 1 86 ? -3.532 -15.742 1.041 1.00 90.62 86 PHE A CA 1
ATOM 637 C C . PHE A 1 86 ? -3.875 -17.103 0.425 1.00 90.62 86 PHE A C 1
ATOM 639 O O . PHE A 1 86 ? -5.050 -17.437 0.316 1.00 90.62 86 PHE A O 1
ATOM 646 N N . LYS A 1 87 ? -2.868 -17.913 0.071 1.00 89.62 87 LYS A N 1
ATOM 647 C CA . LYS A 1 87 ? -3.086 -19.260 -0.478 1.00 89.62 87 LYS A CA 1
ATOM 648 C C . LYS A 1 87 ? -3.801 -20.176 0.517 1.00 89.62 87 LYS A C 1
ATOM 650 O O . LYS A 1 87 ? -4.734 -20.867 0.136 1.00 89.62 87 LYS A O 1
ATOM 655 N N . VAL A 1 88 ? -3.383 -20.166 1.784 1.00 94.81 88 VAL A N 1
ATOM 656 C CA . VAL A 1 88 ? -4.027 -20.964 2.841 1.00 94.81 88 VAL A CA 1
ATOM 657 C C . VAL A 1 88 ? -5.473 -20.517 3.047 1.00 94.81 88 VAL A C 1
ATOM 659 O O . VAL A 1 88 ? -6.357 -21.363 3.138 1.00 94.81 88 VAL A O 1
ATOM 662 N N . ARG A 1 89 ? -5.728 -19.202 3.058 1.00 92.75 89 ARG A N 1
ATOM 663 C CA . ARG A 1 89 ? -7.084 -18.645 3.153 1.00 92.75 89 ARG A CA 1
ATOM 664 C C . ARG A 1 89 ? -7.985 -19.133 2.009 1.00 92.75 89 ARG A C 1
ATOM 666 O O . ARG A 1 89 ? -9.112 -19.546 2.262 1.00 92.75 89 ARG A O 1
ATOM 673 N N . GLU A 1 90 ? -7.474 -19.119 0.778 1.00 91.19 90 GLU A N 1
ATOM 674 C CA . GLU A 1 90 ? -8.179 -19.598 -0.421 1.00 91.19 90 GLU A CA 1
ATOM 675 C C . GLU A 1 90 ? -8.438 -21.113 -0.375 1.00 91.19 90 GLU A C 1
ATOM 677 O O . GLU A 1 90 ? -9.557 -21.554 -0.619 1.00 91.19 90 GLU A O 1
ATOM 682 N N . GLU A 1 91 ? -7.437 -21.913 0.002 1.00 93.12 91 GLU A N 1
ATOM 683 C CA . GLU A 1 91 ? -7.555 -23.375 0.140 1.00 93.12 91 GLU A CA 1
ATOM 684 C C . GLU A 1 91 ? -8.566 -23.789 1.218 1.00 93.12 91 GLU A C 1
ATOM 686 O O . GLU A 1 91 ? -9.219 -24.824 1.094 1.00 93.12 91 GLU A O 1
ATOM 691 N N . GLN A 1 92 ? -8.713 -22.976 2.264 1.00 94.62 92 GLN A N 1
ATOM 692 C CA . GLN A 1 92 ? -9.718 -23.157 3.310 1.00 94.62 92 GLN A CA 1
ATOM 693 C C . GLN A 1 92 ? -11.110 -22.654 2.903 1.00 94.62 92 GLN A C 1
ATOM 695 O O . GLN A 1 92 ? -12.068 -22.895 3.632 1.00 94.62 92 GLN A O 1
ATOM 700 N N . GLY A 1 93 ? -11.237 -21.963 1.765 1.00 93.25 93 GLY A N 1
ATOM 701 C CA . GLY A 1 93 ? -12.500 -21.389 1.303 1.00 93.25 93 GLY A CA 1
ATOM 702 C C . GLY A 1 93 ? -13.034 -20.270 2.200 1.00 93.25 93 GLY A C 1
ATOM 703 O O . GLY A 1 93 ? -14.246 -20.077 2.244 1.00 93.25 93 GLY A O 1
ATOM 704 N N . LYS A 1 94 ? -12.156 -19.559 2.924 1.00 92.81 94 LYS A N 1
ATOM 705 C CA . LYS A 1 94 ? -12.556 -18.464 3.820 1.00 92.81 94 LYS A CA 1
ATOM 706 C C . LYS A 1 94 ? -13.140 -17.291 3.018 1.00 92.81 94 LYS A C 1
ATOM 708 O O . LYS A 1 94 ? -12.511 -16.801 2.076 1.00 92.81 94 LYS A O 1
ATOM 713 N N . ALA A 1 95 ? -14.323 -16.840 3.415 1.00 91.31 95 ALA A N 1
ATOM 714 C CA . ALA A 1 95 ? -15.038 -15.687 2.886 1.00 91.31 95 ALA A CA 1
ATOM 715 C C . ALA A 1 95 ? -14.487 -14.366 3.452 1.00 91.31 95 ALA A C 1
ATOM 717 O O . ALA A 1 95 ? -13.474 -14.345 4.151 1.00 91.31 95 ALA A O 1
ATOM 718 N N . TYR A 1 96 ? -15.117 -13.241 3.120 1.00 87.25 96 TYR A N 1
ATOM 719 C CA . TYR A 1 96 ? -14.708 -11.924 3.618 1.00 87.25 96 TYR A CA 1
ATOM 720 C C . TYR A 1 96 ? -14.944 -11.793 5.130 1.00 87.25 96 TYR A C 1
ATOM 722 O O . TYR A 1 96 ? -14.101 -11.276 5.851 1.00 87.25 96 TYR A O 1
ATOM 730 N N . GLU A 1 97 ? -16.048 -12.355 5.611 1.00 88.50 97 GLU A N 1
ATOM 731 C CA . GLU A 1 97 ? -16.506 -12.292 6.999 1.00 88.50 97 GLU A CA 1
ATOM 732 C C . GLU A 1 97 ? -15.692 -13.184 7.952 1.00 88.50 97 GLU A C 1
ATOM 734 O O . GLU A 1 97 ? -15.830 -13.078 9.171 1.00 88.50 97 GLU A O 1
ATOM 739 N N . ASP A 1 98 ? -14.853 -14.070 7.411 1.00 93.00 98 ASP A N 1
ATOM 740 C CA . ASP A 1 98 ? -14.001 -14.956 8.197 1.00 93.00 98 ASP A CA 1
ATOM 741 C C . ASP A 1 98 ? -12.780 -14.230 8.768 1.00 93.00 98 ASP A C 1
ATOM 743 O O . ASP A 1 98 ? -12.194 -13.349 8.136 1.00 93.00 98 ASP A O 1
ATOM 747 N N . GLU A 1 99 ? -12.315 -14.703 9.925 1.00 91.50 99 GLU A N 1
ATOM 748 C CA . GLU A 1 99 ? -11.179 -14.135 10.654 1.00 91.50 99 GLU A CA 1
ATOM 749 C C . GLU A 1 99 ? -9.946 -13.900 9.766 1.00 91.50 99 GLU A C 1
ATOM 751 O O . GLU A 1 99 ? -9.528 -14.766 8.980 1.00 91.50 99 GLU A O 1
ATOM 756 N N . TRP A 1 100 ? -9.361 -12.708 9.896 1.00 94.56 100 TRP A N 1
ATOM 757 C CA . TRP A 1 100 ? -8.192 -12.282 9.139 1.00 94.56 100 TRP A CA 1
ATOM 758 C C . TRP A 1 100 ? -6.894 -12.827 9.745 1.00 94.56 100 TRP A C 1
ATOM 760 O O . TRP A 1 100 ? -6.480 -12.434 10.831 1.00 94.56 100 TRP A O 1
ATOM 770 N N . GLU A 1 101 ? -6.206 -13.695 9.001 1.00 93.38 101 GLU A N 1
ATOM 771 C CA . GLU A 1 101 ? -4.974 -14.361 9.445 1.00 93.38 101 GLU A CA 1
ATOM 772 C C . GLU A 1 101 ? -3.878 -14.279 8.372 1.00 93.38 101 GLU A C 1
ATOM 774 O O . GLU A 1 101 ? -3.421 -15.289 7.829 1.00 93.38 101 GLU A O 1
ATOM 779 N N . ILE A 1 102 ? -3.453 -13.062 8.021 1.00 94.62 102 ILE A N 1
ATOM 780 C CA . ILE A 1 102 ? -2.373 -12.853 7.049 1.00 94.62 102 ILE A CA 1
ATOM 781 C C . ILE A 1 102 ? -1.116 -12.318 7.751 1.00 94.62 102 ILE A C 1
ATOM 783 O O . ILE A 1 102 ? -1.162 -11.256 8.376 1.00 94.62 102 ILE A O 1
ATOM 787 N N . PRO A 1 103 ? 0.045 -12.997 7.635 1.00 94.44 103 PRO A N 1
ATOM 788 C CA . PRO A 1 103 ? 1.284 -12.530 8.247 1.00 94.44 103 PRO A CA 1
ATOM 789 C C . PRO A 1 103 ? 1.633 -11.097 7.839 1.00 94.44 103 PRO A C 1
ATOM 791 O O . PRO A 1 103 ? 1.535 -10.744 6.668 1.00 94.44 103 PRO A O 1
ATOM 794 N N . TYR A 1 104 ? 2.113 -10.294 8.791 1.00 94.62 104 TYR A N 1
ATOM 795 C CA . TYR A 1 104 ? 2.541 -8.898 8.594 1.00 94.62 104 TYR A CA 1
ATOM 796 C C . TYR A 1 104 ? 1.442 -7.891 8.210 1.00 94.62 104 TYR A C 1
ATOM 798 O O . TYR A 1 104 ? 1.748 -6.701 8.132 1.00 94.62 104 TYR A O 1
ATOM 806 N N . LEU A 1 105 ? 0.194 -8.320 8.003 1.00 93.94 105 LEU A N 1
ATOM 807 C CA . LEU A 1 105 ? -0.945 -7.437 7.748 1.00 93.94 105 LEU A CA 1
ATOM 808 C C . LEU A 1 105 ? -1.911 -7.507 8.940 1.00 93.94 105 LEU A C 1
ATOM 810 O O . LEU A 1 105 ? -2.574 -8.527 9.103 1.00 93.94 105 LEU A O 1
ATOM 814 N N . PRO A 1 106 ? -2.002 -6.459 9.780 1.00 94.31 106 PRO A N 1
ATOM 815 C CA . PRO A 1 106 ? -2.818 -6.495 10.997 1.00 94.31 106 PRO A CA 1
ATOM 816 C C . PRO A 1 106 ? -4.334 -6.473 10.736 1.00 94.31 106 PRO A C 1
ATOM 818 O O . PRO A 1 106 ? -5.100 -6.784 11.638 1.00 94.31 106 PRO A O 1
ATOM 821 N N . LEU A 1 107 ? -4.757 -6.086 9.531 1.00 94.44 107 LEU A N 1
ATOM 822 C CA . LEU A 1 107 ? -6.141 -6.102 9.052 1.00 94.44 107 LEU A CA 1
ATOM 823 C C . LEU A 1 107 ? -6.159 -6.336 7.538 1.00 94.44 107 LEU A C 1
ATOM 825 O O . LEU A 1 107 ? -5.112 -6.177 6.894 1.00 94.44 107 LEU A O 1
ATOM 829 N N . ASP A 1 108 ? -7.322 -6.672 6.976 1.00 94.56 108 ASP A N 1
ATOM 830 C CA . ASP A 1 108 ? -7.503 -6.698 5.522 1.00 94.56 108 ASP A CA 1
ATOM 831 C C . ASP A 1 108 ? -7.461 -5.261 4.987 1.00 94.56 108 ASP A C 1
ATOM 833 O O . ASP A 1 108 ? -8.301 -4.450 5.374 1.00 94.56 108 ASP A O 1
ATOM 837 N N . PRO A 1 109 ? -6.522 -4.893 4.095 1.00 93.81 109 PRO A N 1
ATOM 838 C CA . PRO A 1 109 ? -6.513 -3.565 3.488 1.00 93.81 109 PRO A CA 1
ATOM 839 C C . PRO A 1 109 ? -7.861 -3.144 2.885 1.00 93.81 109 PRO A C 1
ATOM 841 O O . PRO A 1 109 ? -8.149 -1.948 2.854 1.00 93.81 109 PRO A O 1
ATOM 844 N N . GLN A 1 110 ? -8.684 -4.096 2.433 1.00 93.06 110 GLN A N 1
ATOM 845 C CA . GLN A 1 110 ? -10.009 -3.808 1.881 1.00 93.06 110 GLN A CA 1
ATOM 846 C C . GLN A 1 110 ? -10.971 -3.219 2.916 1.00 93.06 110 GLN A C 1
ATOM 848 O O . GLN A 1 110 ? -11.785 -2.378 2.545 1.00 93.06 110 GLN A O 1
ATOM 853 N N . ASP A 1 111 ? -10.815 -3.551 4.202 1.00 94.12 111 ASP A N 1
ATOM 854 C CA . ASP A 1 111 ? -11.642 -3.024 5.299 1.00 94.12 111 ASP A CA 1
ATOM 855 C C . ASP A 1 111 ? -11.513 -1.509 5.471 1.00 94.12 111 ASP A C 1
ATOM 857 O O . ASP A 1 111 ? -12.360 -0.878 6.095 1.00 94.12 111 ASP A O 1
ATOM 861 N N . ILE A 1 112 ? -10.442 -0.920 4.935 1.00 94.75 112 ILE A N 1
ATOM 862 C CA . ILE A 1 112 ? -10.172 0.523 4.961 1.00 94.75 112 ILE A CA 1
ATOM 863 C C . ILE A 1 112 ? -10.138 1.133 3.552 1.00 94.75 112 ILE A C 1
ATOM 865 O O . ILE A 1 112 ? -9.575 2.214 3.348 1.00 94.75 112 ILE A O 1
ATOM 869 N N . GLY A 1 113 ? -10.684 0.425 2.559 1.00 91.50 113 GLY A N 1
ATOM 870 C CA . GLY A 1 113 ? -10.795 0.916 1.184 1.00 91.50 113 GLY A CA 1
ATOM 871 C C . GLY A 1 113 ? -9.455 0.933 0.455 1.00 91.50 113 GLY A C 1
ATOM 872 O O . GLY A 1 113 ? -9.218 1.765 -0.422 1.00 91.50 113 GLY A O 1
ATOM 873 N N . ARG A 1 114 ? -8.535 0.045 0.843 1.00 88.44 114 ARG A N 1
ATOM 874 C CA . ARG A 1 114 ? -7.191 -0.066 0.274 1.00 88.44 114 ARG A CA 1
ATOM 875 C C . ARG A 1 114 ? -6.932 -1.451 -0.284 1.00 88.44 114 ARG A C 1
ATOM 877 O O . ARG A 1 114 ? -7.645 -2.416 -0.043 1.00 88.44 114 ARG A O 1
ATOM 884 N N . THR A 1 115 ? -5.850 -1.553 -1.039 1.00 81.69 115 THR A N 1
ATOM 885 C CA . THR A 1 115 ? -5.372 -2.822 -1.579 1.00 81.69 115 THR A CA 1
ATOM 886 C C . THR A 1 115 ? -3.967 -3.095 -1.087 1.00 81.69 115 THR A C 1
ATOM 888 O O . THR A 1 115 ? -3.137 -2.189 -1.039 1.00 81.69 115 THR A O 1
ATOM 891 N N . TYR A 1 116 ? -3.682 -4.356 -0.764 1.00 80.81 116 TYR A N 1
ATOM 892 C CA . TYR A 1 116 ? -2.314 -4.791 -0.511 1.00 80.81 116 TYR A CA 1
ATOM 893 C C . TYR A 1 116 ? -1.433 -4.525 -1.740 1.00 80.81 116 TYR A C 1
ATOM 895 O O . TYR A 1 116 ? -1.709 -5.017 -2.840 1.00 80.81 116 TYR A O 1
ATOM 903 N N . GLU A 1 117 ? -0.330 -3.807 -1.536 1.00 66.62 117 GLU A N 1
ATOM 904 C CA . GLU A 1 117 ? 0.655 -3.548 -2.577 1.00 66.62 117 GLU A CA 1
ATOM 905 C C . GLU A 1 117 ? 1.953 -4.309 -2.290 1.00 66.62 117 GLU A C 1
ATOM 907 O O . GLU A 1 117 ? 2.771 -3.951 -1.437 1.00 66.62 117 GLU A O 1
ATOM 912 N N . ALA A 1 118 ? 2.196 -5.368 -3.065 1.00 53.31 118 ALA A N 1
ATOM 913 C CA . ALA A 1 118 ? 3.524 -5.961 -3.159 1.00 53.31 118 ALA A CA 1
ATOM 914 C C . ALA A 1 118 ? 4.438 -4.997 -3.932 1.00 53.31 118 ALA A C 1
ATOM 916 O O . ALA A 1 118 ? 4.605 -5.113 -5.149 1.00 53.31 118 ALA A O 1
ATOM 917 N N . VAL A 1 119 ? 4.997 -4.009 -3.232 1.00 53.16 119 VAL A N 1
ATOM 918 C CA . VAL A 1 119 ? 5.942 -3.067 -3.829 1.00 53.16 119 VAL A CA 1
ATOM 919 C C . VAL A 1 119 ? 7.263 -3.787 -4.039 1.00 53.16 119 VAL A C 1
ATOM 921 O O . VAL A 1 119 ? 8.040 -4.027 -3.112 1.00 53.16 119 VAL A O 1
ATOM 924 N N . ILE A 1 120 ? 7.526 -4.129 -5.292 1.00 49.78 120 ILE A N 1
ATOM 925 C CA . ILE A 1 120 ? 8.820 -4.642 -5.705 1.00 49.78 120 ILE A CA 1
ATOM 926 C C . ILE A 1 120 ? 9.747 -3.449 -5.877 1.00 49.78 120 ILE A C 1
ATOM 928 O O . ILE A 1 120 ? 9.695 -2.730 -6.872 1.00 49.78 120 ILE A O 1
ATOM 932 N N . ARG A 1 121 ? 10.609 -3.251 -4.884 1.00 53.97 121 ARG A N 1
ATOM 933 C CA . ARG A 1 121 ? 11.742 -2.341 -5.012 1.00 53.97 121 ARG A CA 1
ATOM 934 C C . ARG A 1 121 ? 12.774 -3.008 -5.911 1.00 53.97 121 ARG A C 1
ATOM 936 O O . ARG A 1 121 ? 13.026 -4.202 -5.775 1.00 53.97 121 ARG A O 1
ATOM 943 N N . VAL A 1 122 ? 13.331 -2.251 -6.851 1.00 50.09 122 VAL A N 1
ATOM 944 C CA . VAL A 1 122 ? 14.507 -2.652 -7.630 1.00 50.09 122 VAL A CA 1
ATOM 945 C C . VAL A 1 122 ? 15.634 -1.726 -7.199 1.00 50.09 122 VAL A C 1
ATOM 947 O O . VAL A 1 122 ? 15.845 -0.665 -7.768 1.00 50.09 122 VAL A O 1
ATOM 950 N N . ASN A 1 123 ? 16.311 -2.111 -6.128 1.00 40.91 123 ASN A N 1
ATOM 951 C CA . ASN A 1 123 ? 17.559 -1.532 -5.659 1.00 40.91 123 ASN A CA 1
ATOM 952 C C . ASN A 1 123 ? 18.691 -2.557 -5.832 1.00 40.91 123 ASN A C 1
ATOM 954 O O . ASN A 1 123 ? 18.469 -3.699 -6.239 1.00 40.91 123 ASN A O 1
ATOM 958 N N . SER A 1 124 ? 19.923 -2.159 -5.530 1.00 45.00 124 SER A N 1
ATOM 959 C CA . SER A 1 124 ? 21.114 -3.011 -5.658 1.00 45.00 124 SER A CA 1
ATOM 960 C C . SER A 1 124 ? 21.056 -4.321 -4.846 1.00 45.00 124 SER A C 1
ATOM 962 O O . SER A 1 124 ? 21.868 -5.214 -5.086 1.00 45.00 124 SER A O 1
ATOM 964 N N . GLN A 1 125 ? 20.091 -4.469 -3.929 1.00 41.38 125 GLN A N 1
ATOM 965 C CA . GLN A 1 125 ? 19.933 -5.608 -3.022 1.00 41.38 125 GLN A CA 1
ATOM 966 C C . GLN A 1 125 ? 18.701 -6.480 -3.327 1.00 41.38 125 GLN A C 1
ATOM 968 O O . GLN A 1 125 ? 18.655 -7.652 -2.950 1.00 41.38 125 GLN A O 1
ATOM 973 N N . SER A 1 126 ? 17.703 -5.941 -4.029 1.00 50.34 126 SER A N 1
ATOM 974 C CA . SER A 1 126 ? 16.500 -6.676 -4.425 1.00 50.34 126 SER A CA 1
ATOM 975 C C . SER A 1 126 ? 16.865 -7.546 -5.618 1.00 50.34 126 SER A C 1
ATOM 977 O O . SER A 1 126 ? 17.218 -7.057 -6.688 1.00 50.34 126 SER A O 1
ATOM 979 N N . GLY A 1 127 ? 16.889 -8.859 -5.390 1.00 47.25 127 GLY A N 1
ATOM 980 C CA . GLY A 1 127 ? 17.443 -9.839 -6.319 1.00 47.25 127 GLY A CA 1
ATOM 981 C C . GLY A 1 127 ? 16.988 -9.644 -7.769 1.00 47.25 127 GLY A C 1
ATOM 982 O O . GLY A 1 127 ? 15.908 -9.127 -8.039 1.00 47.25 127 GLY A O 1
ATOM 983 N N . LYS A 1 128 ? 17.833 -10.113 -8.697 1.00 56.62 128 LYS A N 1
ATOM 984 C CA . LYS A 1 128 ? 17.804 -9.988 -10.174 1.00 56.62 128 LYS A CA 1
ATOM 985 C C . LYS A 1 128 ? 16.496 -10.419 -10.894 1.00 56.62 128 LYS A C 1
ATOM 987 O O . LYS A 1 128 ? 16.561 -10.791 -12.064 1.00 56.62 128 LYS A O 1
ATOM 992 N N . GLY A 1 129 ? 15.340 -10.457 -10.236 1.00 59.00 129 GLY A N 1
ATOM 993 C CA . GLY A 1 129 ? 14.039 -10.886 -10.754 1.00 59.00 129 GLY A CA 1
ATOM 994 C C . GLY A 1 129 ? 12.856 -9.969 -10.411 1.00 59.00 129 GLY A C 1
ATOM 995 O O . GLY A 1 129 ? 11.768 -10.235 -10.908 1.00 59.00 129 GLY A O 1
ATOM 996 N N . GLY A 1 130 ? 13.034 -8.892 -9.633 1.00 72.19 130 GLY A N 1
ATOM 997 C CA . GLY A 1 130 ? 11.928 -8.003 -9.245 1.00 72.19 130 GLY A CA 1
ATOM 998 C C . GLY A 1 130 ? 11.189 -7.380 -10.438 1.00 72.19 130 GLY A C 1
ATOM 999 O O . GLY A 1 130 ? 9.991 -7.598 -10.616 1.00 72.19 130 GLY A O 1
ATOM 1000 N N . ALA A 1 131 ? 11.909 -6.671 -11.313 1.00 79.31 131 ALA A N 1
ATOM 1001 C CA . ALA A 1 131 ? 11.300 -6.066 -12.499 1.00 79.31 131 ALA A CA 1
ATOM 1002 C C . ALA A 1 131 ? 10.648 -7.115 -13.416 1.00 79.31 131 ALA A C 1
ATOM 1004 O O . ALA A 1 131 ? 9.564 -6.896 -13.943 1.00 79.31 131 ALA A O 1
ATOM 1005 N N . ALA A 1 132 ? 11.275 -8.285 -13.562 1.00 78.62 132 ALA A N 1
ATOM 1006 C CA . ALA A 1 132 ? 10.748 -9.367 -14.388 1.00 78.62 132 ALA A CA 1
ATOM 1007 C C . ALA A 1 132 ? 9.409 -9.909 -13.867 1.00 78.62 132 ALA A C 1
ATOM 1009 O O . ALA A 1 132 ? 8.529 -10.215 -14.665 1.00 78.62 132 ALA A O 1
ATOM 1010 N N . TRP A 1 133 ? 9.228 -9.985 -12.546 1.00 75.69 133 TRP A N 1
ATOM 1011 C CA . TRP A 1 133 ? 7.957 -10.402 -11.958 1.00 75.69 133 TRP A CA 1
ATOM 1012 C C . TRP A 1 133 ? 6.845 -9.379 -12.197 1.00 75.69 133 TRP A C 1
ATOM 1014 O O . TRP A 1 133 ? 5.717 -9.768 -12.495 1.00 75.69 133 TRP A O 1
ATOM 1024 N N . ILE A 1 134 ? 7.156 -8.077 -12.120 1.00 80.00 134 ILE A N 1
ATOM 1025 C CA . ILE A 1 134 ? 6.192 -7.019 -12.464 1.00 80.00 134 ILE A CA 1
ATOM 1026 C C . ILE A 1 134 ? 5.714 -7.201 -13.904 1.00 80.00 134 ILE A C 1
ATOM 1028 O O . ILE A 1 134 ? 4.511 -7.195 -14.153 1.00 80.00 134 ILE A O 1
ATOM 1032 N N . ILE A 1 135 ? 6.647 -7.410 -14.834 1.00 85.31 135 ILE A N 1
ATOM 1033 C CA . ILE A 1 135 ? 6.342 -7.603 -16.254 1.00 85.31 135 ILE A CA 1
ATOM 1034 C C . ILE A 1 135 ? 5.536 -8.884 -16.491 1.00 85.31 135 ILE A C 1
ATOM 1036 O O . ILE A 1 135 ? 4.543 -8.844 -17.216 1.00 85.31 135 ILE A O 1
ATOM 1040 N N . LEU A 1 136 ? 5.873 -9.981 -15.810 1.00 81.06 136 LEU A N 1
ATOM 1041 C CA . LEU A 1 136 ? 5.081 -11.208 -15.854 1.00 81.06 136 LEU A CA 1
ATOM 1042 C C . LEU A 1 136 ? 3.647 -10.977 -15.366 1.00 81.06 136 LEU A C 1
ATOM 1044 O O . LEU A 1 136 ? 2.712 -11.464 -15.982 1.00 81.06 136 LEU A O 1
ATOM 1048 N N . ARG A 1 137 ? 3.440 -10.233 -14.276 1.00 76.56 137 ARG A N 1
ATOM 1049 C CA . ARG A 1 137 ? 2.098 -10.055 -13.701 1.00 76.56 137 ARG A CA 1
ATOM 1050 C C . ARG A 1 137 ? 1.253 -9.017 -14.439 1.00 76.56 137 ARG A C 1
ATOM 1052 O O . ARG A 1 137 ? 0.043 -9.180 -14.519 1.00 76.56 137 ARG A O 1
ATOM 1059 N N . LYS A 1 138 ? 1.859 -7.925 -14.917 1.00 81.19 138 LYS A N 1
ATOM 1060 C CA . LYS A 1 138 ? 1.142 -6.810 -15.562 1.00 81.19 138 LYS A CA 1
ATOM 1061 C C . LYS A 1 138 ? 0.979 -6.984 -17.066 1.00 81.19 138 LYS A C 1
ATOM 1063 O O . LYS A 1 138 ? -0.030 -6.538 -17.598 1.00 81.19 138 LYS A O 1
ATOM 1068 N N . LEU A 1 139 ? 1.959 -7.591 -17.733 1.00 80.50 139 LEU A N 1
ATOM 1069 C CA . LEU A 1 139 ? 1.955 -7.784 -19.184 1.00 80.50 139 LEU A CA 1
ATOM 1070 C C . LEU A 1 139 ? 1.831 -9.257 -19.588 1.00 80.50 139 LEU A C 1
ATOM 1072 O O . LEU A 1 139 ? 1.810 -9.535 -20.783 1.00 80.50 139 LEU A O 1
ATOM 1076 N N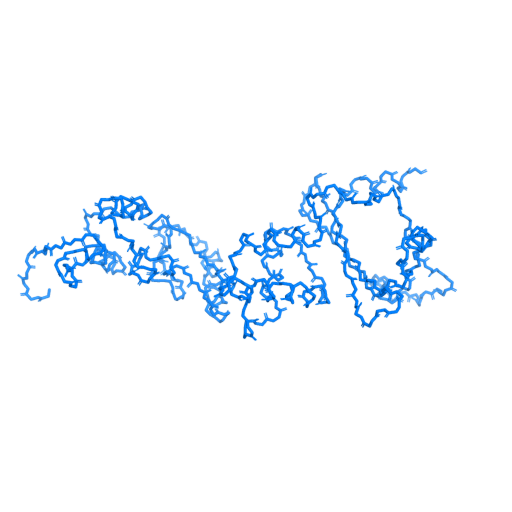 . GLU A 1 140 ? 1.774 -10.188 -18.626 1.00 79.94 140 GLU A N 1
ATOM 1077 C CA . GLU A 1 140 ? 1.752 -11.637 -18.891 1.00 79.94 140 GLU A CA 1
ATOM 1078 C C . GLU A 1 140 ? 2.967 -12.112 -19.712 1.00 79.94 140 GLU A C 1
ATOM 1080 O O . GLU A 1 140 ? 2.911 -13.102 -20.438 1.00 79.94 140 GLU A O 1
ATOM 1085 N N . LEU A 1 141 ? 4.094 -11.397 -19.592 1.00 81.19 141 LEU A N 1
ATOM 1086 C CA . LEU A 1 141 ? 5.324 -11.669 -20.334 1.00 81.19 141 LEU A CA 1
ATOM 1087 C C . LEU A 1 141 ? 6.356 -12.396 -19.466 1.00 81.19 141 LEU A C 1
ATOM 1089 O O . LEU A 1 141 ? 6.989 -11.810 -18.586 1.00 81.19 141 LEU A O 1
ATOM 1093 N N . ASP A 1 142 ? 6.597 -13.667 -19.777 1.00 78.94 142 ASP A N 1
ATOM 1094 C CA . ASP A 1 142 ? 7.670 -14.467 -19.185 1.00 78.94 142 ASP A CA 1
ATOM 1095 C C . ASP A 1 142 ? 9.019 -14.201 -19.883 1.00 78.94 142 ASP A C 1
ATOM 1097 O O . ASP A 1 142 ? 9.343 -14.751 -20.946 1.00 78.94 142 ASP A O 1
ATOM 1101 N N . LEU A 1 143 ? 9.823 -13.334 -19.265 1.00 82.19 143 LEU A N 1
ATOM 1102 C CA . LEU A 1 143 ? 11.115 -12.904 -19.794 1.00 82.19 143 LEU A CA 1
ATOM 1103 C C . LEU A 1 143 ? 12.198 -13.989 -19.607 1.00 82.19 143 LEU A C 1
ATOM 1105 O O . LEU A 1 143 ? 12.433 -14.426 -18.476 1.00 82.19 143 LEU A O 1
ATOM 1109 N N . PRO A 1 144 ? 12.949 -14.382 -20.658 1.00 82.75 144 PRO A N 1
ATOM 1110 C CA . PRO A 1 144 ? 14.111 -15.259 -20.512 1.00 82.75 144 PRO A CA 1
ATOM 1111 C C . PRO A 1 144 ? 15.201 -14.617 -19.645 1.00 82.75 144 PRO A C 1
ATOM 1113 O O . PRO A 1 144 ? 15.320 -13.394 -19.557 1.00 82.75 144 PRO A O 1
ATOM 1116 N N . ARG A 1 145 ? 16.050 -15.445 -19.023 1.00 78.69 145 ARG A N 1
ATOM 1117 C CA . ARG A 1 145 ? 17.002 -14.993 -17.996 1.00 78.69 145 ARG A CA 1
ATOM 1118 C C . ARG A 1 145 ? 17.915 -13.854 -18.457 1.00 78.69 145 ARG A C 1
ATOM 1120 O O . ARG A 1 145 ? 18.149 -12.919 -17.694 1.00 78.69 145 ARG A O 1
ATOM 1127 N N . GLY A 1 146 ? 18.413 -13.904 -19.693 1.00 81.44 146 GLY A N 1
ATOM 1128 C CA . GLY A 1 146 ? 19.259 -12.837 -20.229 1.00 81.44 146 GLY A CA 1
ATOM 1129 C C . GLY A 1 146 ? 18.511 -11.512 -20.422 1.00 81.44 146 GLY A C 1
ATOM 1130 O O . GLY A 1 146 ? 19.083 -10.458 -20.148 1.00 81.44 146 GLY A O 1
ATOM 1131 N N . LEU A 1 147 ? 17.228 -11.560 -20.795 1.00 83.56 147 LEU A N 1
ATOM 1132 C CA . LEU A 1 147 ? 16.370 -10.380 -20.911 1.00 83.56 147 LEU A CA 1
ATOM 1133 C C . LEU A 1 147 ? 16.057 -9.777 -19.538 1.00 83.56 147 LEU A C 1
ATOM 1135 O O . LEU A 1 147 ? 16.124 -8.563 -19.378 1.00 83.56 147 LEU A O 1
ATOM 1139 N N . GLN A 1 148 ? 15.814 -10.609 -18.520 1.00 82.50 148 GLN A N 1
ATOM 1140 C CA . GLN A 1 148 ? 15.635 -10.132 -17.142 1.00 82.50 148 GLN A CA 1
ATOM 1141 C C . GLN A 1 148 ? 16.849 -9.322 -16.666 1.00 82.50 148 GLN A C 1
ATOM 1143 O O . GLN A 1 148 ? 16.706 -8.270 -16.048 1.00 82.50 148 GLN A O 1
ATOM 1148 N N . ILE A 1 149 ? 18.060 -9.808 -16.959 1.00 81.88 149 ILE A N 1
ATOM 1149 C CA . ILE A 1 149 ? 19.307 -9.126 -16.593 1.00 81.88 149 ILE A CA 1
ATOM 1150 C C . ILE A 1 149 ? 19.454 -7.815 -17.373 1.00 81.88 149 ILE A C 1
ATOM 1152 O O . ILE A 1 149 ? 19.800 -6.798 -16.776 1.00 81.88 149 ILE A O 1
ATOM 1156 N N . ALA A 1 150 ? 19.192 -7.831 -18.684 1.00 84.44 150 ALA A N 1
ATOM 1157 C CA . ALA A 1 150 ? 19.278 -6.642 -19.527 1.00 84.44 150 ALA A CA 1
ATOM 1158 C C . ALA A 1 150 ? 18.300 -5.553 -19.066 1.00 84.44 150 ALA A C 1
ATOM 1160 O O . ALA A 1 150 ? 18.710 -4.412 -18.861 1.00 84.44 150 ALA A O 1
ATOM 1161 N N . PHE A 1 151 ? 17.040 -5.915 -18.820 1.00 86.69 151 PHE A N 1
ATOM 1162 C CA . PHE A 1 151 ? 16.024 -4.962 -18.396 1.00 86.69 151 PHE A CA 1
ATOM 1163 C C . PHE A 1 151 ? 16.270 -4.425 -16.980 1.00 86.69 151 PHE A C 1
ATOM 1165 O O . PHE A 1 151 ? 16.125 -3.228 -16.752 1.00 86.69 151 PHE A O 1
ATOM 1172 N N . ASN A 1 152 ? 16.748 -5.252 -16.041 1.00 83.75 152 ASN A N 1
ATOM 1173 C CA . ASN A 1 152 ? 17.109 -4.768 -14.702 1.00 83.75 152 ASN A CA 1
ATOM 1174 C C . ASN A 1 152 ? 18.169 -3.656 -14.736 1.00 83.75 152 ASN A C 1
ATOM 1176 O O . ASN A 1 152 ? 18.089 -2.734 -13.931 1.00 83.75 152 ASN A O 1
ATOM 1180 N N . LYS A 1 153 ? 19.130 -3.695 -15.672 1.00 84.69 153 LYS A N 1
ATOM 1181 C CA . LYS A 1 153 ? 20.108 -2.602 -15.832 1.00 84.69 153 LYS A CA 1
ATOM 1182 C C . LYS A 1 153 ? 19.443 -1.290 -16.256 1.00 84.69 153 LYS A C 1
ATOM 1184 O O . LYS A 1 153 ? 19.861 -0.226 -15.812 1.00 84.69 153 LYS A O 1
ATOM 1189 N N . VAL A 1 154 ? 18.410 -1.363 -17.097 1.00 87.56 154 VAL A N 1
ATOM 1190 C CA . VAL A 1 154 ? 17.632 -0.193 -17.536 1.00 87.56 154 VAL A CA 1
ATOM 1191 C C . VAL A 1 154 ? 16.835 0.389 -16.369 1.00 87.56 154 VAL A C 1
ATOM 1193 O O . VAL A 1 154 ? 16.868 1.596 -16.145 1.00 87.56 154 VAL A O 1
ATOM 1196 N N . VAL A 1 155 ? 16.180 -0.473 -15.587 1.00 84.00 155 VAL A N 1
ATOM 1197 C CA . VAL A 1 155 ? 15.433 -0.083 -14.380 1.00 84.00 155 VAL A CA 1
ATOM 1198 C C . VAL A 1 155 ? 16.356 0.576 -13.351 1.00 84.00 155 VAL A C 1
ATOM 1200 O O . VAL A 1 155 ? 16.022 1.645 -12.850 1.00 84.00 155 VAL A O 1
ATOM 1203 N N . GLN A 1 156 ? 17.531 -0.008 -13.086 1.00 78.81 156 GLN A N 1
ATOM 1204 C CA . GLN A 1 156 ? 18.529 0.556 -12.165 1.00 78.81 156 GLN A CA 1
ATOM 1205 C C . GLN A 1 156 ? 18.990 1.941 -12.610 1.00 78.81 156 GLN A C 1
ATOM 1207 O O . GLN A 1 156 ? 18.872 2.892 -11.847 1.00 78.81 156 GLN A O 1
ATOM 1212 N N . LYS A 1 157 ? 19.407 2.081 -13.874 1.00 84.94 157 LYS A N 1
ATOM 1213 C CA . LYS A 1 157 ? 19.825 3.375 -14.421 1.00 84.94 157 LYS A CA 1
ATOM 1214 C C . LYS A 1 157 ? 18.738 4.438 -14.248 1.00 84.94 157 LYS A C 1
ATOM 1216 O O . LYS A 1 157 ? 19.036 5.572 -13.891 1.00 84.94 157 LYS A O 1
ATOM 1221 N N . LYS A 1 158 ? 17.475 4.075 -14.490 1.00 85.88 158 LYS A N 1
ATOM 1222 C CA . LYS A 1 158 ? 16.367 5.024 -14.389 1.00 85.88 158 LYS A CA 1
ATOM 1223 C C . LYS A 1 158 ? 16.027 5.399 -12.943 1.00 85.88 158 LYS A C 1
ATOM 1225 O O . LYS A 1 158 ? 15.674 6.548 -12.694 1.00 85.88 158 LYS A O 1
ATOM 1230 N N . ALA A 1 159 ? 16.150 4.460 -12.008 1.00 79.75 159 ALA A N 1
ATOM 1231 C CA . ALA A 1 159 ? 16.011 4.738 -10.581 1.00 79.75 159 ALA A CA 1
ATOM 1232 C C . ALA A 1 159 ? 17.129 5.672 -10.079 1.00 79.75 159 ALA A C 1
ATOM 1234 O O . ALA A 1 159 ? 16.844 6.653 -9.390 1.00 79.75 159 ALA A O 1
ATOM 1235 N N . ASP A 1 160 ? 18.374 5.427 -10.501 1.00 79.44 160 ASP A N 1
ATOM 1236 C CA . ASP A 1 160 ? 19.530 6.267 -10.166 1.00 79.44 160 ASP A CA 1
ATOM 1237 C C . ASP A 1 160 ? 19.360 7.702 -10.702 1.00 79.44 160 ASP A C 1
ATOM 1239 O O . ASP A 1 160 ? 19.594 8.663 -9.973 1.00 79.44 160 ASP A O 1
ATOM 1243 N N . GLU A 1 161 ? 18.880 7.865 -11.943 1.00 85.94 161 GLU A N 1
ATOM 1244 C CA . GLU A 1 161 ? 18.578 9.179 -12.544 1.00 85.94 161 GLU A CA 1
ATOM 1245 C C . GLU A 1 161 ? 17.530 9.980 -11.758 1.00 85.94 161 GLU A C 1
ATOM 1247 O O . GLU A 1 161 ? 17.619 11.204 -11.677 1.00 85.94 161 GLU A O 1
ATOM 1252 N N . LEU A 1 162 ? 16.514 9.309 -11.212 1.00 82.88 162 LEU A N 1
ATOM 1253 C CA . LEU A 1 162 ? 15.437 9.957 -10.461 1.00 82.88 162 LEU A CA 1
ATOM 1254 C C . LEU A 1 162 ? 15.781 10.155 -8.979 1.00 82.88 162 LEU A C 1
ATOM 1256 O O . LEU A 1 162 ? 15.019 10.809 -8.268 1.00 82.88 162 LEU A O 1
ATOM 1260 N N . GLY A 1 163 ? 16.879 9.565 -8.497 1.00 74.62 163 GLY A N 1
ATOM 1261 C CA . GLY A 1 163 ? 17.231 9.545 -7.076 1.00 74.62 163 GLY A CA 1
ATOM 1262 C C . GLY A 1 163 ? 16.190 8.840 -6.199 1.00 74.62 163 GLY A C 1
ATOM 1263 O O . GLY A 1 163 ? 16.143 9.065 -4.990 1.00 74.62 163 GLY A O 1
ATOM 1264 N N . ARG A 1 164 ? 15.320 8.017 -6.797 1.00 76.44 164 ARG A N 1
ATOM 1265 C CA . ARG A 1 164 ? 14.251 7.284 -6.112 1.00 76.44 164 ARG A CA 1
ATOM 1266 C C . ARG A 1 164 ? 13.928 5.984 -6.832 1.00 76.44 164 ARG A C 1
ATOM 1268 O O . ARG A 1 164 ? 14.199 5.813 -8.016 1.00 76.44 164 ARG A O 1
ATOM 1275 N N . GLU A 1 165 ? 13.278 5.081 -6.116 1.00 70.88 165 GLU A N 1
ATOM 1276 C CA . GLU A 1 165 ? 12.782 3.834 -6.689 1.00 70.88 165 GLU A CA 1
ATOM 1277 C C . GLU A 1 165 ? 11.615 4.085 -7.661 1.00 70.88 165 GLU A C 1
ATOM 1279 O O . GLU A 1 165 ? 10.871 5.067 -7.540 1.00 70.88 165 GLU A O 1
ATOM 1284 N N . LEU A 1 166 ? 11.471 3.180 -8.632 1.00 74.81 166 LEU A N 1
ATOM 1285 C CA . LEU A 1 166 ? 10.398 3.211 -9.622 1.00 74.81 166 LEU A CA 1
ATOM 1286 C C . LEU A 1 166 ? 9.158 2.475 -9.112 1.00 74.81 166 LEU A C 1
ATOM 1288 O O . LEU A 1 166 ? 9.252 1.375 -8.566 1.00 74.81 166 LEU A O 1
ATOM 1292 N N . LEU A 1 167 ? 7.990 3.062 -9.350 1.00 77.62 167 LEU A N 1
ATOM 1293 C CA . LEU A 1 167 ? 6.692 2.440 -9.119 1.00 77.62 167 LEU A CA 1
ATOM 1294 C C . LEU A 1 167 ? 6.428 1.335 -10.152 1.00 77.62 167 LEU A C 1
ATOM 1296 O O . LEU A 1 167 ? 6.958 1.346 -11.264 1.00 77.62 167 LEU A O 1
ATOM 1300 N N . THR A 1 168 ? 5.521 0.412 -9.833 1.00 76.81 168 THR A N 1
ATOM 1301 C CA . THR A 1 168 ? 5.109 -0.685 -10.730 1.00 76.81 168 THR A CA 1
ATOM 1302 C C . THR A 1 168 ? 4.657 -0.185 -12.108 1.00 76.81 168 THR A C 1
ATOM 1304 O O . THR A 1 168 ? 5.013 -0.771 -13.134 1.00 76.81 168 THR A O 1
ATOM 1307 N N . ALA A 1 169 ? 3.890 0.910 -12.145 1.00 80.12 169 ALA A N 1
ATOM 1308 C CA . ALA A 1 169 ? 3.433 1.524 -13.390 1.00 80.12 169 ALA A CA 1
ATOM 1309 C C . ALA A 1 169 ? 4.602 2.093 -14.210 1.00 80.12 169 ALA A C 1
ATOM 1311 O O . ALA A 1 169 ? 4.653 1.891 -15.419 1.00 80.12 169 ALA A O 1
ATOM 1312 N N . GLU A 1 170 ? 5.577 2.721 -13.548 1.00 83.81 170 GLU A N 1
ATOM 1313 C CA . GLU A 1 170 ? 6.770 3.274 -14.196 1.00 83.81 170 GLU A CA 1
ATOM 1314 C C . GLU A 1 170 ? 7.675 2.173 -14.751 1.00 83.81 170 GLU A C 1
ATOM 1316 O O . GLU A 1 170 ? 8.214 2.321 -15.840 1.00 83.81 170 GLU A O 1
ATOM 1321 N N . ILE A 1 171 ? 7.813 1.045 -14.046 1.00 85.38 171 ILE A N 1
ATOM 1322 C CA . ILE A 1 171 ? 8.567 -0.121 -14.536 1.00 85.38 171 ILE A CA 1
ATOM 1323 C C . ILE A 1 171 ? 7.890 -0.717 -15.774 1.00 85.38 171 ILE A C 1
ATOM 1325 O O . ILE A 1 171 ? 8.570 -1.082 -16.732 1.00 85.38 171 ILE A O 1
ATOM 1329 N N . THR A 1 172 ? 6.558 -0.792 -15.772 1.00 86.62 172 THR A N 1
ATOM 1330 C CA . THR A 1 172 ? 5.786 -1.311 -16.910 1.00 86.62 172 THR A CA 1
ATOM 1331 C C . THR A 1 172 ? 5.925 -0.396 -18.131 1.00 86.62 172 THR A C 1
ATOM 1333 O O . THR A 1 172 ? 6.293 -0.864 -19.207 1.00 86.62 172 THR A O 1
ATOM 1336 N N . ASP A 1 173 ? 5.735 0.912 -17.949 1.00 87.31 173 ASP A N 1
ATOM 1337 C CA . ASP A 1 173 ? 5.897 1.920 -19.004 1.00 87.31 173 ASP A CA 1
ATOM 1338 C C . ASP A 1 173 ? 7.343 1.974 -19.529 1.00 87.31 173 ASP A C 1
ATOM 1340 O O . ASP A 1 173 ? 7.583 2.025 -20.736 1.00 87.31 173 ASP A O 1
ATOM 1344 N N . LEU A 1 174 ? 8.331 1.870 -18.634 1.00 89.44 174 LEU A N 1
ATOM 1345 C CA . LEU A 1 174 ? 9.741 1.797 -19.005 1.00 89.44 174 LEU A CA 1
ATOM 1346 C C . LEU A 1 174 ? 10.032 0.564 -19.866 1.00 89.44 174 LEU A C 1
ATOM 1348 O O . LEU A 1 174 ? 10.788 0.675 -20.832 1.00 89.44 174 LEU A O 1
ATOM 1352 N N . PHE A 1 175 ? 9.440 -0.594 -19.559 1.00 89.12 175 PHE A N 1
ATOM 1353 C CA . PHE A 1 175 ? 9.582 -1.797 -20.383 1.00 89.12 175 PHE A CA 1
ATOM 1354 C C . PHE A 1 175 ? 8.993 -1.597 -21.779 1.00 89.12 175 PHE A C 1
ATOM 1356 O O . PHE A 1 175 ? 9.672 -1.839 -22.778 1.00 89.12 175 PHE A O 1
ATOM 1363 N N . GLU A 1 176 ? 7.758 -1.105 -21.857 1.00 87.38 176 GLU A N 1
ATOM 1364 C CA . GLU A 1 176 ? 7.067 -0.877 -23.127 1.00 87.38 176 GLU A CA 1
ATOM 1365 C C . GLU A 1 176 ? 7.790 0.148 -24.007 1.00 87.38 176 GLU A C 1
ATOM 1367 O O . GLU A 1 176 ? 7.882 -0.059 -25.217 1.00 87.38 176 GLU A O 1
ATOM 1372 N N . LYS A 1 177 ? 8.364 1.204 -23.417 1.00 86.38 177 LYS A N 1
ATOM 1373 C CA . LYS A 1 177 ? 9.192 2.192 -24.129 1.00 86.38 177 LYS A CA 1
ATOM 1374 C C . LYS A 1 177 ? 10.522 1.608 -24.594 1.00 86.38 177 LYS A C 1
ATOM 1376 O O . LYS A 1 177 ? 10.895 1.784 -25.751 1.00 86.38 177 LYS A O 1
ATOM 1381 N N . THR A 1 178 ? 11.221 0.887 -23.715 1.00 85.06 178 THR A N 1
ATOM 1382 C CA . THR A 1 178 ? 12.548 0.310 -24.006 1.00 85.06 178 THR A CA 1
ATOM 1383 C C . THR A 1 178 ? 12.493 -0.681 -25.164 1.00 85.06 178 THR A C 1
ATOM 1385 O O . THR A 1 178 ? 13.392 -0.693 -26.001 1.00 85.06 178 THR A O 1
ATOM 1388 N N . TYR A 1 179 ? 11.436 -1.492 -25.226 1.00 81.69 179 TYR A N 1
ATOM 1389 C CA . TYR A 1 179 ? 11.256 -2.511 -26.262 1.00 81.69 179 TYR A CA 1
ATOM 1390 C C . TYR A 1 179 ? 10.223 -2.123 -27.331 1.00 81.69 179 TYR A C 1
ATOM 1392 O O . TYR A 1 179 ? 9.852 -2.964 -28.143 1.00 81.69 179 TYR A O 1
ATOM 1400 N N . SER A 1 180 ? 9.785 -0.857 -27.350 1.00 74.38 180 SER A N 1
ATOM 1401 C CA . SER A 1 180 ? 8.865 -0.278 -28.344 1.00 74.38 180 SER A CA 1
ATOM 1402 C C . SER A 1 180 ? 7.603 -1.119 -28.593 1.00 74.38 180 SER A C 1
ATOM 1404 O O . SER A 1 180 ? 7.252 -1.419 -29.730 1.00 74.38 180 SER A O 1
ATOM 1406 N N . LEU A 1 181 ? 6.907 -1.507 -27.519 1.00 67.00 181 LEU A N 1
ATOM 1407 C CA . LEU A 1 181 ? 5.696 -2.336 -27.602 1.00 67.00 181 LEU A CA 1
ATOM 1408 C C . LEU A 1 181 ? 4.432 -1.553 -27.999 1.00 67.00 181 LEU A C 1
ATOM 1410 O O . LEU A 1 181 ? 3.460 -2.168 -28.435 1.00 67.00 181 LEU A O 1
ATOM 1414 N N . ARG A 1 182 ? 4.427 -0.221 -27.830 1.00 57.94 182 ARG A N 1
ATOM 1415 C CA . ARG A 1 182 ? 3.272 0.659 -28.112 1.00 57.94 182 ARG A CA 1
ATOM 1416 C C . ARG A 1 182 ? 3.466 1.583 -29.313 1.00 57.94 182 ARG A C 1
ATOM 1418 O O . ARG A 1 182 ? 2.498 1.867 -30.010 1.00 57.94 182 ARG A O 1
ATOM 1425 N N . ASP A 1 183 ? 4.693 2.036 -29.557 1.00 46.00 183 ASP A N 1
ATOM 1426 C CA . ASP A 1 183 ? 4.993 2.918 -30.682 1.00 46.00 183 ASP A CA 1
ATOM 1427 C C . ASP A 1 183 ? 5.199 2.110 -31.959 1.00 46.00 183 ASP A C 1
ATOM 1429 O O . ASP A 1 183 ? 5.878 1.082 -31.941 1.00 46.00 183 ASP A O 1
ATOM 1433 N N . HIS A 1 184 ? 4.611 2.595 -33.060 1.00 47.41 184 HIS A N 1
ATOM 1434 C CA . HIS A 1 184 ? 4.751 2.045 -34.409 1.00 47.41 184 HIS A CA 1
ATOM 1435 C C . HIS A 1 184 ? 6.158 1.479 -34.619 1.00 47.41 184 HIS A C 1
ATOM 1437 O O . HIS A 1 184 ? 7.134 2.241 -34.583 1.00 47.41 184 HIS A O 1
ATOM 1443 N N . PRO A 1 185 ? 6.300 0.158 -34.816 1.00 47.75 185 PRO A N 1
ATOM 1444 C CA . PRO A 1 185 ? 7.620 -0.419 -34.877 1.00 47.75 185 PRO A CA 1
ATOM 1445 C C . PRO A 1 185 ? 8.300 0.170 -36.113 1.00 47.75 185 PRO A C 1
ATOM 1447 O O . PRO A 1 185 ? 7.757 0.099 -37.216 1.00 47.75 185 PRO A O 1
ATOM 1450 N N . ARG 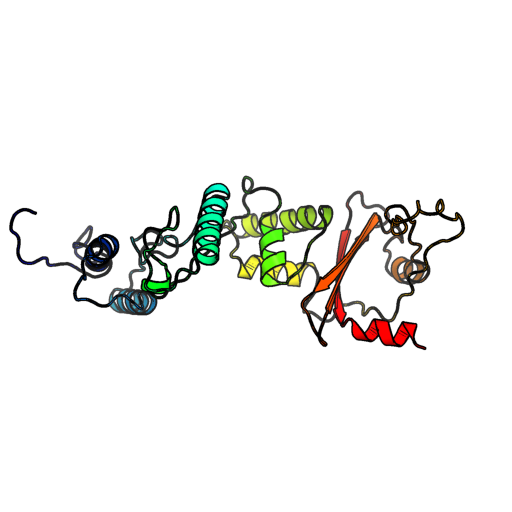A 1 186 ? 9.501 0.748 -35.952 1.00 39.69 186 ARG A N 1
ATOM 1451 C CA . ARG A 1 186 ? 10.316 1.230 -37.092 1.00 39.69 186 ARG A CA 1
ATOM 1452 C C . ARG A 1 186 ? 10.503 0.142 -38.162 1.00 39.69 186 ARG A C 1
ATOM 1454 O O . ARG A 1 186 ? 10.824 0.453 -39.302 1.00 39.69 186 ARG A O 1
ATOM 1461 N N . PHE A 1 187 ? 10.269 -1.118 -37.788 1.00 43.50 187 PHE A N 1
ATOM 1462 C CA . PHE A 1 187 ? 10.249 -2.287 -38.649 1.00 43.50 187 PHE A CA 1
ATOM 1463 C C . PHE A 1 187 ? 9.035 -3.165 -38.322 1.00 43.50 187 PHE A C 1
ATOM 1465 O O . PHE A 1 187 ? 8.950 -3.731 -37.237 1.00 43.50 187 PHE A O 1
ATOM 1472 N N . THR A 1 188 ? 8.104 -3.322 -39.262 1.00 36.88 188 THR A N 1
ATOM 1473 C CA . THR A 1 188 ? 7.021 -4.311 -39.139 1.00 36.88 188 THR A CA 1
ATOM 1474 C C . THR A 1 188 ? 7.524 -5.667 -39.628 1.00 36.88 188 THR A C 1
ATOM 1476 O O . THR A 1 188 ? 8.101 -5.764 -40.711 1.00 36.88 188 THR A O 1
ATOM 1479 N N . THR A 1 189 ? 7.326 -6.729 -38.845 1.00 41.72 189 THR A N 1
ATOM 1480 C CA . THR A 1 189 ? 7.630 -8.095 -39.288 1.00 41.72 189 THR A CA 1
ATOM 1481 C C . THR A 1 189 ? 6.608 -8.512 -40.343 1.00 41.72 189 THR A C 1
ATOM 1483 O O . THR A 1 189 ? 5.450 -8.747 -40.014 1.00 41.72 189 THR A O 1
ATOM 1486 N N . VAL A 1 190 ? 7.034 -8.570 -41.608 1.00 41.78 190 VAL A N 1
ATOM 1487 C CA . VAL A 1 190 ? 6.160 -8.923 -42.739 1.00 41.78 190 VAL A CA 1
ATOM 1488 C C . VAL A 1 190 ? 5.906 -10.430 -42.793 1.00 41.78 190 VAL A C 1
ATOM 1490 O O . VAL A 1 190 ? 4.774 -10.832 -43.022 1.00 41.78 190 VAL A O 1
ATOM 1493 N N . ASP A 1 191 ? 6.930 -11.261 -42.555 1.00 37.22 191 ASP A N 1
ATOM 1494 C CA . ASP A 1 191 ? 6.776 -12.719 -42.569 1.00 37.22 191 ASP A CA 1
ATOM 1495 C 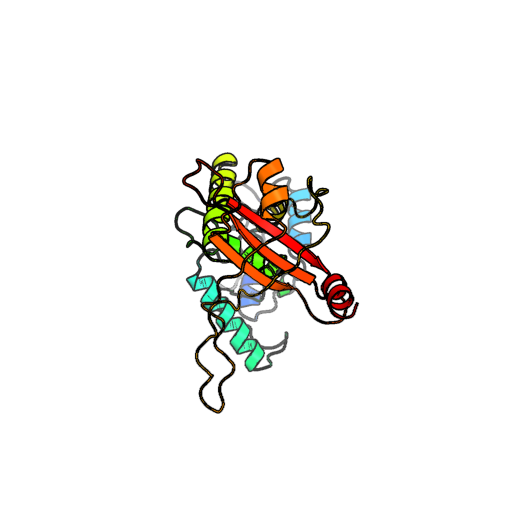C . ASP A 1 191 ? 8.013 -13.452 -42.009 1.00 37.22 191 ASP A C 1
ATOM 1497 O O . ASP A 1 191 ? 9.141 -12.955 -42.126 1.00 37.22 191 ASP A O 1
ATOM 1501 N N . TYR A 1 192 ? 7.839 -14.647 -41.431 1.00 42.62 192 TYR A N 1
ATOM 1502 C CA . TYR A 1 192 ? 8.959 -15.543 -41.112 1.00 42.62 192 TYR A CA 1
ATOM 1503 C C . TYR A 1 192 ? 8.563 -17.025 -41.202 1.00 42.62 192 TYR A C 1
ATOM 1505 O O . TYR A 1 192 ? 7.535 -17.448 -40.685 1.00 42.62 192 TYR A O 1
ATOM 1513 N N . SER A 1 193 ? 9.449 -17.847 -41.770 1.00 35.16 193 SER A N 1
ATOM 1514 C CA . SER A 1 193 ? 9.341 -19.310 -41.749 1.00 35.16 193 SER A CA 1
ATOM 1515 C C . SER A 1 193 ? 10.415 -19.893 -40.825 1.00 35.16 193 SER A C 1
ATOM 1517 O O . SER A 1 193 ? 11.609 -19.744 -41.101 1.00 35.16 193 SER A O 1
ATOM 1519 N N . ILE A 1 194 ? 10.017 -20.555 -39.734 1.00 41.00 194 ILE A N 1
ATOM 1520 C CA . ILE A 1 194 ? 10.938 -21.389 -38.946 1.00 41.00 194 ILE A CA 1
ATOM 1521 C C . ILE A 1 194 ? 11.000 -22.750 -39.625 1.00 41.00 194 ILE A C 1
ATOM 1523 O O . ILE A 1 194 ? 10.026 -23.497 -39.620 1.00 41.00 194 ILE A O 1
ATOM 1527 N N . SER A 1 195 ? 12.157 -23.079 -40.183 1.00 39.97 195 SER A N 1
ATOM 1528 C CA . SER A 1 195 ? 12.464 -24.435 -40.622 1.00 39.97 195 SER A CA 1
ATOM 1529 C C . SER A 1 195 ? 13.442 -25.050 -39.633 1.00 39.97 195 SER A C 1
ATOM 1531 O O . SER A 1 195 ? 14.492 -24.467 -39.352 1.00 39.97 195 SER A O 1
ATOM 1533 N N . VAL A 1 196 ? 13.092 -26.219 -39.107 1.00 38.97 196 VAL A N 1
ATOM 1534 C CA . VAL A 1 196 ? 14.025 -27.049 -38.345 1.00 38.97 196 VAL A CA 1
ATOM 1535 C C . VAL A 1 196 ? 15.047 -27.586 -39.336 1.00 38.97 196 VAL A C 1
ATOM 1537 O O . VAL A 1 196 ? 14.667 -28.155 -40.361 1.00 38.97 196 VAL A O 1
ATOM 1540 N N . ASP A 1 197 ? 16.330 -27.385 -39.059 1.00 42.66 197 ASP A N 1
ATOM 1541 C CA . ASP A 1 197 ? 17.372 -28.043 -39.832 1.00 42.66 197 ASP A CA 1
ATOM 1542 C C . ASP A 1 197 ? 17.326 -29.549 -39.533 1.00 42.66 197 ASP A C 1
ATOM 1544 O O . ASP A 1 197 ? 17.578 -29.977 -38.410 1.00 42.66 197 ASP A O 1
ATOM 1548 N N . ARG A 1 198 ? 16.920 -30.343 -40.530 1.00 44.81 198 ARG A N 1
ATOM 1549 C CA . ARG A 1 198 ? 16.850 -31.812 -40.455 1.00 44.81 198 ARG A CA 1
ATOM 1550 C C . ARG A 1 198 ? 18.074 -32.491 -41.078 1.00 44.81 198 ARG A C 1
ATOM 1552 O O . ARG A 1 198 ? 18.021 -33.688 -41.345 1.00 44.81 198 ARG A O 1
ATOM 1559 N N . SER A 1 199 ? 19.155 -31.754 -41.343 1.00 49.81 199 SER A N 1
ATOM 1560 C CA . SER A 1 199 ? 20.388 -32.329 -41.904 1.00 49.81 199 SER A CA 1
ATOM 1561 C C . SER A 1 199 ? 20.998 -33.422 -41.015 1.00 49.81 199 SER A C 1
ATOM 1563 O O . SER A 1 199 ? 21.591 -34.366 -41.528 1.00 49.81 199 SER A O 1
ATOM 1565 N N . THR A 1 200 ? 20.764 -33.362 -39.703 1.00 45.81 200 THR A N 1
ATOM 1566 C CA . THR A 1 200 ? 21.011 -34.452 -38.750 1.00 45.81 200 THR A CA 1
ATOM 1567 C C . THR A 1 200 ? 19.690 -34.909 -38.138 1.00 45.81 200 THR A C 1
ATOM 1569 O O . THR A 1 200 ? 19.042 -34.143 -37.425 1.00 45.81 200 THR A O 1
ATOM 1572 N N . SER A 1 201 ? 19.269 -36.147 -38.420 1.00 42.84 201 SER A N 1
ATOM 1573 C CA . SER A 1 201 ? 18.082 -36.722 -37.775 1.00 42.84 201 SER A CA 1
ATOM 1574 C C . SER A 1 201 ? 18.349 -36.933 -36.280 1.00 42.84 201 SER A C 1
ATOM 1576 O O . SER A 1 201 ? 19.354 -37.563 -35.944 1.00 42.84 201 SER A O 1
ATOM 1578 N N . PRO A 1 202 ? 17.483 -36.436 -35.379 1.00 47.41 202 PR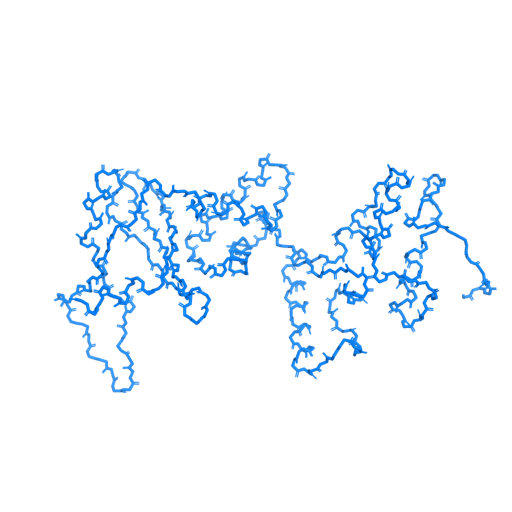O A N 1
ATOM 1579 C CA . PRO A 1 202 ? 17.584 -36.757 -33.961 1.00 47.41 202 PRO A CA 1
ATOM 1580 C C . PRO A 1 202 ? 17.368 -38.260 -33.735 1.00 47.41 202 PRO A C 1
ATOM 1582 O O . PRO A 1 202 ? 16.639 -38.915 -34.484 1.00 47.41 202 PRO A O 1
ATOM 1585 N N . VAL A 1 203 ? 18.012 -38.792 -32.692 1.00 51.69 203 VAL A N 1
ATOM 1586 C CA . VAL A 1 203 ? 17.856 -40.181 -32.234 1.00 51.69 203 VAL A CA 1
ATOM 1587 C C . VAL A 1 203 ? 16.355 -40.497 -32.074 1.00 51.69 203 VAL A C 1
ATOM 1589 O O . VAL A 1 203 ? 15.621 -39.649 -31.555 1.00 51.69 203 VAL A O 1
ATOM 1592 N N . PRO A 1 204 ? 15.862 -41.667 -32.531 1.00 50.53 204 PRO A N 1
ATOM 1593 C CA . PRO A 1 204 ? 14.462 -42.040 -32.352 1.00 50.53 204 PRO A CA 1
ATOM 1594 C C . PRO A 1 204 ? 14.073 -42.000 -30.865 1.00 50.53 204 PRO A C 1
ATOM 1596 O O . PRO A 1 204 ? 14.851 -42.473 -30.034 1.00 50.53 204 PRO A O 1
ATOM 1599 N N . PRO A 1 205 ? 12.902 -41.444 -30.508 1.00 48.25 205 PRO A N 1
ATOM 1600 C CA . PRO A 1 205 ? 12.474 -41.385 -29.115 1.00 48.25 205 PRO A CA 1
ATOM 1601 C C . PRO A 1 205 ? 12.277 -42.790 -28.530 1.00 48.25 205 PRO A C 1
ATOM 1603 O O . PRO A 1 205 ? 11.811 -43.700 -29.218 1.00 48.25 205 PRO A O 1
ATOM 1606 N N . GLU A 1 206 ? 12.597 -42.954 -27.242 1.00 55.03 206 GLU A N 1
ATOM 1607 C CA . GLU A 1 206 ? 12.216 -44.151 -26.484 1.00 55.03 206 GLU A CA 1
ATOM 1608 C C . GLU A 1 206 ? 10.684 -44.333 -26.517 1.00 55.03 206 GLU A C 1
ATOM 1610 O O . GLU A 1 206 ? 9.950 -43.337 -26.444 1.00 55.03 206 GLU A O 1
ATOM 1615 N N . PRO A 1 207 ? 10.168 -45.575 -26.590 1.00 42.94 207 PRO A N 1
ATOM 1616 C CA . PRO A 1 207 ? 8.731 -45.826 -26.599 1.00 42.94 207 PRO A CA 1
ATOM 1617 C C . PRO A 1 207 ? 8.040 -45.164 -25.397 1.00 42.94 207 PRO A C 1
ATOM 1619 O O . PRO A 1 207 ? 8.358 -45.460 -24.248 1.00 42.94 207 PRO A O 1
ATOM 1622 N N . GLY A 1 208 ? 7.092 -44.261 -25.664 1.00 43.91 208 GLY A N 1
ATOM 1623 C CA . GLY A 1 208 ? 6.303 -43.571 -24.635 1.00 43.91 208 GLY A CA 1
ATOM 1624 C C . GLY A 1 208 ? 6.776 -42.163 -24.254 1.00 43.91 208 GLY A C 1
ATOM 1625 O O . GLY A 1 208 ? 6.126 -41.529 -23.425 1.00 43.91 208 GLY A O 1
ATOM 1626 N N . LYS A 1 209 ? 7.848 -41.636 -24.860 1.00 42.97 209 LYS A N 1
ATOM 1627 C CA . LYS A 1 209 ? 8.272 -40.235 -24.685 1.00 42.97 209 LYS A CA 1
ATOM 1628 C C . LYS A 1 209 ? 8.119 -39.440 -25.982 1.00 42.97 209 LYS A C 1
ATOM 1630 O O . LYS A 1 209 ? 8.398 -39.935 -27.071 1.00 42.97 209 LYS A O 1
ATOM 1635 N N . SER A 1 210 ? 7.678 -38.189 -25.865 1.00 39.22 210 SER A N 1
ATOM 1636 C CA . SER A 1 210 ? 7.724 -37.219 -26.960 1.00 39.22 210 SER A CA 1
ATOM 1637 C C . SER A 1 210 ? 9.177 -36.908 -27.331 1.00 39.22 210 SER A C 1
ATOM 1639 O O . SER A 1 210 ? 10.073 -36.945 -26.489 1.00 39.22 210 SER A O 1
ATOM 1641 N N . GLN A 1 211 ? 9.411 -36.633 -28.614 1.00 43.78 211 GLN A N 1
ATOM 1642 C CA . GLN A 1 211 ? 10.742 -36.369 -29.153 1.00 43.78 211 GLN A CA 1
ATOM 1643 C C . GLN A 1 211 ? 11.371 -35.152 -28.455 1.00 43.78 211 GLN A C 1
ATOM 1645 O O . GLN A 1 211 ? 10.765 -34.078 -28.418 1.00 43.78 211 GLN A O 1
ATOM 1650 N N . ASP A 1 212 ? 12.570 -35.322 -27.897 1.00 41.41 212 ASP A N 1
ATOM 1651 C CA . ASP A 1 212 ? 13.295 -34.231 -27.249 1.00 41.41 212 ASP A CA 1
ATOM 1652 C C . ASP A 1 212 ? 13.787 -33.244 -28.322 1.00 41.41 212 ASP A C 1
ATOM 1654 O O . ASP A 1 212 ? 14.521 -33.607 -29.243 1.00 41.41 212 ASP A O 1
ATOM 1658 N N . THR A 1 213 ? 13.316 -31.998 -28.248 1.00 44.84 213 THR A N 1
ATOM 1659 C CA . THR A 1 213 ? 13.598 -30.933 -29.229 1.00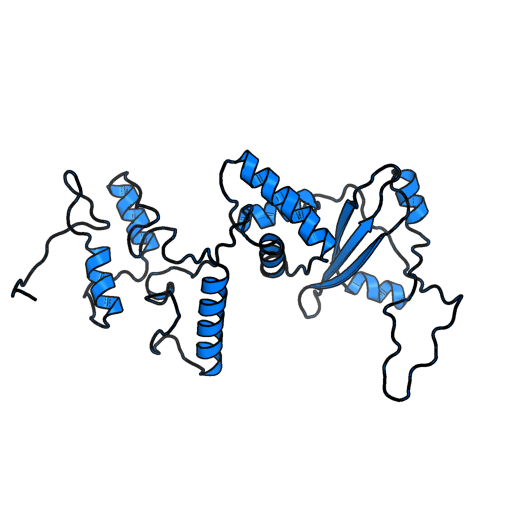 44.84 213 THR A CA 1
ATOM 1660 C C . THR A 1 213 ? 14.516 -29.848 -28.671 1.00 44.84 213 THR A C 1
ATOM 1662 O O . THR A 1 213 ? 14.733 -28.828 -29.331 1.00 44.84 213 THR A O 1
ATOM 1665 N N . THR A 1 214 ? 15.063 -30.063 -27.470 1.00 39.72 214 THR A N 1
ATOM 1666 C CA . THR A 1 214 ? 15.825 -29.061 -26.712 1.00 39.72 214 THR A CA 1
ATOM 1667 C C . THR A 1 214 ? 17.121 -28.641 -27.421 1.00 39.72 214 THR A C 1
ATOM 1669 O O . THR A 1 214 ? 17.575 -27.518 -27.226 1.00 39.72 214 THR A O 1
ATOM 1672 N N . ASP A 1 215 ? 17.656 -29.485 -28.316 1.00 33.88 215 ASP A N 1
ATOM 1673 C CA . ASP A 1 215 ? 18.969 -29.302 -28.964 1.00 33.88 215 ASP A CA 1
ATOM 1674 C C . ASP A 1 215 ? 18.912 -29.070 -30.493 1.00 33.88 215 ASP A C 1
ATOM 1676 O O . ASP A 1 215 ? 19.910 -29.154 -31.212 1.00 33.88 215 ASP A O 1
ATOM 1680 N N . LEU A 1 216 ? 17.729 -28.778 -31.046 1.00 38.62 216 LEU A N 1
ATOM 1681 C CA . LEU A 1 216 ? 17.592 -28.530 -32.484 1.00 38.62 216 LEU A CA 1
ATOM 1682 C C . LEU A 1 216 ? 18.085 -27.121 -32.851 1.00 38.62 216 LEU A C 1
ATOM 1684 O O . LEU A 1 216 ? 17.455 -26.118 -32.500 1.00 38.62 216 LEU A O 1
ATOM 1688 N N . ARG A 1 217 ? 19.164 -27.036 -33.645 1.00 36.34 217 ARG A N 1
ATOM 1689 C CA . ARG A 1 217 ? 19.596 -25.788 -34.300 1.00 36.34 217 ARG A CA 1
ATOM 1690 C C . ARG A 1 217 ? 18.464 -25.253 -35.184 1.00 36.34 217 ARG A C 1
ATOM 1692 O O . ARG A 1 217 ? 18.112 -25.836 -36.209 1.00 36.34 217 ARG A O 1
ATOM 1699 N N . ARG A 1 218 ? 17.880 -24.118 -34.794 1.00 43.50 218 ARG A N 1
ATOM 1700 C CA . ARG A 1 218 ? 16.855 -23.423 -35.585 1.00 43.50 218 ARG A CA 1
ATOM 1701 C C . ARG A 1 218 ? 17.537 -22.446 -36.536 1.00 43.50 218 ARG A C 1
ATOM 1703 O O . ARG A 1 218 ? 18.156 -21.483 -36.097 1.00 43.50 218 ARG A O 1
ATOM 1710 N N . VAL A 1 219 ? 17.421 -22.688 -37.841 1.00 41.41 219 VAL A N 1
ATOM 1711 C CA . VAL A 1 219 ? 18.031 -21.832 -38.868 1.00 41.41 219 VAL A CA 1
ATOM 1712 C C . VAL A 1 219 ? 17.017 -20.787 -39.330 1.00 41.41 219 VAL A C 1
ATOM 1714 O O . VAL A 1 219 ? 16.024 -21.104 -39.985 1.00 41.41 219 VAL A O 1
ATOM 1717 N N . PHE A 1 220 ? 17.283 -19.518 -39.018 1.00 43.94 220 PHE A N 1
ATOM 1718 C CA . PHE A 1 220 ? 16.482 -18.376 -39.469 1.00 43.94 220 PHE A CA 1
ATOM 1719 C C . PHE A 1 220 ? 16.904 -17.950 -40.881 1.00 43.94 220 PHE A C 1
ATOM 1721 O O . PHE A 1 220 ? 17.692 -17.026 -41.061 1.00 43.94 220 PHE A O 1
ATOM 1728 N N . ARG A 1 221 ? 16.387 -18.631 -41.911 1.00 41.09 221 ARG A N 1
ATOM 1729 C CA . ARG A 1 221 ? 16.893 -18.478 -43.289 1.00 41.09 221 ARG A CA 1
ATOM 1730 C C . ARG A 1 221 ? 16.450 -17.192 -44.013 1.00 41.09 221 ARG A C 1
ATOM 1732 O O . ARG A 1 221 ? 17.073 -16.825 -44.998 1.00 41.09 221 ARG A O 1
ATOM 1739 N N . ARG A 1 222 ? 15.402 -16.495 -43.547 1.00 39.50 222 ARG A N 1
ATOM 1740 C CA . ARG A 1 222 ? 14.861 -15.281 -44.212 1.00 39.50 222 ARG A CA 1
ATOM 1741 C C . ARG A 1 222 ? 15.130 -13.950 -43.496 1.00 39.50 222 ARG A C 1
ATOM 1743 O O . ARG A 1 222 ? 15.025 -12.905 -44.127 1.00 39.50 222 ARG A O 1
ATOM 1750 N N . HIS A 1 223 ? 15.504 -13.961 -42.212 1.00 44.03 223 HIS A N 1
ATOM 1751 C CA . HIS A 1 223 ? 15.771 -12.731 -41.445 1.00 44.03 223 HIS A CA 1
ATOM 1752 C C . HIS A 1 223 ? 17.235 -12.271 -41.520 1.00 44.03 223 HIS A C 1
ATOM 1754 O O . HIS A 1 223 ? 17.503 -11.094 -41.290 1.00 44.03 223 HIS A O 1
ATOM 1760 N N . SER A 1 224 ? 18.178 -13.153 -41.882 1.00 46.09 224 SER A N 1
ATOM 1761 C CA . SER A 1 224 ? 19.597 -12.784 -41.967 1.00 46.09 224 SER A CA 1
ATOM 1762 C C . SER A 1 224 ? 19.852 -11.681 -42.988 1.00 46.09 224 SER A C 1
ATOM 1764 O O . SER A 1 224 ? 20.666 -10.805 -42.727 1.00 46.09 224 SER A O 1
ATOM 1766 N N . ASP A 1 225 ? 19.138 -11.676 -44.115 1.00 40.88 225 ASP A N 1
ATOM 1767 C CA . ASP A 1 225 ? 19.380 -10.714 -45.196 1.00 40.88 225 ASP A CA 1
ATOM 1768 C C . ASP A 1 225 ? 18.728 -9.352 -44.932 1.00 40.88 225 ASP A C 1
ATOM 1770 O O . ASP A 1 225 ? 19.318 -8.316 -45.237 1.00 40.88 225 ASP A O 1
ATOM 1774 N N . ALA A 1 226 ? 17.547 -9.331 -44.304 1.00 43.81 226 ALA A N 1
ATOM 1775 C CA . ALA A 1 226 ? 16.891 -8.092 -43.888 1.00 43.81 226 ALA A CA 1
ATOM 1776 C C . ALA A 1 226 ? 17.633 -7.423 -42.717 1.00 43.81 226 ALA A C 1
ATOM 1778 O O . ALA A 1 226 ? 17.864 -6.218 -42.753 1.00 43.81 226 ALA A O 1
ATOM 1779 N N . LEU A 1 227 ? 18.082 -8.200 -41.724 1.00 45.31 227 LEU A N 1
ATOM 1780 C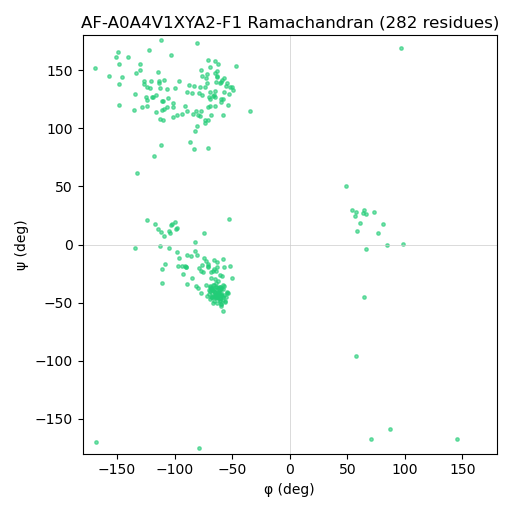 CA . LEU A 1 227 ? 18.882 -7.692 -40.603 1.00 45.31 227 LEU A CA 1
ATOM 1781 C C . LEU A 1 227 ? 20.281 -7.246 -41.045 1.00 45.31 227 LEU A C 1
ATOM 1783 O O . LEU A 1 227 ? 20.736 -6.186 -40.612 1.00 45.31 227 LEU A O 1
ATOM 1787 N N . ARG A 1 228 ? 20.922 -7.969 -41.980 1.00 48.19 228 ARG A N 1
ATOM 1788 C CA . ARG A 1 228 ? 22.194 -7.548 -42.598 1.00 48.19 228 ARG A CA 1
ATOM 1789 C C . ARG A 1 228 ? 22.084 -6.194 -43.292 1.00 48.19 228 ARG A C 1
ATOM 1791 O O . ARG A 1 228 ? 23.008 -5.396 -43.179 1.00 48.19 228 ARG A O 1
ATOM 1798 N N . ARG A 1 229 ? 20.960 -5.901 -43.959 1.00 42.66 229 ARG A N 1
ATOM 1799 C CA . ARG A 1 229 ? 20.710 -4.591 -44.595 1.00 42.66 229 ARG A CA 1
ATOM 1800 C C . ARG A 1 229 ? 20.585 -3.436 -43.594 1.00 42.66 229 ARG A C 1
ATOM 1802 O O . ARG A 1 229 ? 20.805 -2.296 -43.983 1.00 42.66 229 ARG A O 1
ATOM 1809 N N . VAL A 1 230 ? 20.275 -3.720 -42.327 1.00 45.72 230 VAL A N 1
ATOM 1810 C CA . VAL A 1 230 ? 20.183 -2.733 -41.230 1.00 45.72 230 VAL A CA 1
ATOM 1811 C C . VAL A 1 230 ? 21.412 -2.812 -40.298 1.00 45.72 230 VAL A C 1
ATOM 1813 O O . VAL A 1 230 ? 21.447 -2.192 -39.242 1.00 45.72 230 VAL A O 1
ATOM 1816 N N . GLY A 1 231 ? 22.453 -3.564 -40.678 1.00 40.03 231 GLY A N 1
ATOM 1817 C CA . GLY A 1 231 ? 23.703 -3.670 -39.916 1.00 40.03 231 GLY A CA 1
ATOM 1818 C C . GLY A 1 231 ? 23.635 -4.563 -38.670 1.00 40.03 231 GLY A C 1
ATOM 1819 O O . GLY A 1 231 ? 24.581 -4.588 -37.885 1.00 40.03 231 GLY A O 1
ATOM 1820 N N . ILE A 1 232 ? 22.552 -5.323 -38.478 1.00 49.56 232 ILE A N 1
ATOM 1821 C CA . ILE A 1 232 ? 22.423 -6.286 -37.379 1.00 49.56 232 ILE A CA 1
ATOM 1822 C C . ILE A 1 232 ? 22.945 -7.642 -37.869 1.00 49.56 232 ILE A C 1
ATOM 1824 O O . ILE A 1 232 ? 22.440 -8.215 -38.836 1.00 49.56 232 ILE A O 1
ATOM 1828 N N . GLY A 1 233 ? 23.985 -8.150 -37.205 1.00 49.72 233 GLY A N 1
ATOM 1829 C CA . GLY A 1 233 ? 24.550 -9.467 -37.494 1.00 49.72 233 GLY A CA 1
ATOM 1830 C C . GLY A 1 233 ? 23.494 -10.574 -37.332 1.00 49.72 233 GLY A C 1
ATOM 1831 O O . GLY A 1 233 ? 22.682 -10.502 -36.411 1.00 49.72 233 GLY A O 1
ATOM 1832 N N . PRO A 1 234 ? 23.478 -11.603 -38.200 1.00 51.38 234 PRO A N 1
ATOM 1833 C CA . PRO A 1 234 ? 22.442 -12.640 -38.208 1.00 51.38 234 PRO A CA 1
ATOM 1834 C C . PRO A 1 234 ? 22.556 -13.661 -37.062 1.00 51.38 234 PRO A C 1
ATOM 1836 O O . PRO A 1 234 ? 21.873 -14.683 -37.098 1.00 51.38 234 PRO A O 1
ATOM 1839 N N . ASP A 1 235 ? 23.419 -13.422 -36.074 1.00 58.31 235 ASP A N 1
ATOM 1840 C CA . ASP A 1 235 ? 23.720 -14.402 -35.036 1.00 58.31 235 ASP A CA 1
ATOM 1841 C C . ASP A 1 235 ? 22.706 -14.291 -33.887 1.00 58.31 235 ASP A C 1
ATOM 1843 O O . ASP A 1 235 ? 22.847 -13.510 -32.934 1.00 58.31 235 ASP A O 1
ATOM 1847 N N . VAL A 1 236 ? 21.606 -15.029 -34.047 1.00 61.84 236 VAL A N 1
ATOM 1848 C CA . VAL A 1 236 ? 20.576 -15.199 -33.020 1.00 61.84 236 VAL A CA 1
ATOM 1849 C C . VAL A 1 236 ? 21.141 -16.117 -31.943 1.00 61.84 236 VAL A C 1
ATOM 1851 O O . VAL A 1 236 ? 21.276 -17.322 -32.132 1.00 61.84 236 VAL A O 1
ATOM 1854 N N . ALA A 1 237 ? 21.455 -15.531 -30.796 1.00 67.06 237 ALA A N 1
ATOM 1855 C CA . ALA A 1 237 ? 22.081 -16.207 -29.670 1.00 67.06 237 ALA A CA 1
ATOM 1856 C C . ALA A 1 237 ? 21.074 -16.688 -28.611 1.00 67.06 237 ALA A C 1
ATOM 1858 O O . ALA A 1 237 ? 21.472 -17.358 -27.660 1.00 67.06 237 ALA A O 1
ATOM 1859 N N . ASP A 1 238 ? 19.807 -16.270 -28.676 1.00 66.62 238 ASP A N 1
ATOM 1860 C CA . ASP A 1 238 ? 18.737 -16.757 -27.795 1.00 66.62 238 ASP A CA 1
ATOM 1861 C C . ASP A 1 238 ? 17.359 -16.554 -28.436 1.00 66.62 238 ASP A C 1
ATOM 1863 O O . ASP A 1 238 ? 17.129 -15.552 -29.117 1.00 66.62 238 ASP A O 1
ATOM 1867 N N . TYR A 1 239 ? 16.435 -17.480 -28.192 1.00 73.50 239 TYR A N 1
ATOM 1868 C CA . TYR A 1 239 ? 15.069 -17.422 -28.703 1.00 73.50 239 TYR A CA 1
ATOM 1869 C C . TYR A 1 239 ? 14.096 -18.082 -27.722 1.00 73.50 239 TYR A C 1
ATOM 1871 O O . TYR A 1 239 ? 14.184 -19.283 -27.466 1.00 73.50 239 TYR A O 1
ATOM 1879 N N . LYS A 1 240 ? 13.111 -17.323 -27.228 1.00 72.56 240 LYS A N 1
ATOM 1880 C CA . LYS A 1 240 ? 12.021 -17.847 -26.388 1.00 72.56 240 LYS A CA 1
ATOM 1881 C C . LYS A 1 240 ? 10.677 -17.299 -26.844 1.00 72.56 240 LYS A C 1
ATOM 1883 O O . LYS A 1 240 ? 10.505 -16.086 -26.946 1.00 72.56 240 LYS A O 1
ATOM 1888 N N . GLN A 1 241 ? 9.708 -18.187 -27.040 1.00 76.50 241 GLN A N 1
ATOM 1889 C CA . GLN A 1 241 ? 8.348 -17.837 -27.435 1.00 76.50 241 GLN A CA 1
ATOM 1890 C C . GLN A 1 241 ? 7.343 -18.462 -26.459 1.00 76.50 241 GLN A C 1
ATOM 1892 O O . GLN A 1 241 ? 7.528 -19.608 -26.056 1.00 76.50 241 GLN A O 1
ATOM 1897 N N . HIS A 1 242 ? 6.304 -17.722 -26.072 1.00 74.31 242 HIS A N 1
ATOM 1898 C CA . HIS A 1 242 ? 5.213 -18.235 -25.235 1.00 74.31 242 HIS A CA 1
ATOM 1899 C C . HIS A 1 242 ? 3.886 -17.542 -25.562 1.00 74.31 242 HIS A C 1
ATOM 1901 O O . HIS A 1 242 ? 3.868 -16.433 -26.101 1.00 74.31 242 HIS A O 1
ATOM 1907 N N . ALA A 1 243 ? 2.779 -18.222 -25.269 1.00 73.25 243 ALA A N 1
ATOM 1908 C CA . ALA A 1 243 ? 1.439 -17.664 -25.407 1.00 73.25 243 ALA A CA 1
ATOM 1909 C C . ALA A 1 243 ? 1.129 -16.696 -24.254 1.00 73.25 243 ALA A C 1
ATOM 1911 O O . ALA A 1 243 ? 1.568 -16.916 -23.128 1.00 73.25 243 ALA A O 1
ATOM 1912 N N . ILE A 1 244 ? 0.371 -15.648 -24.563 1.00 76.44 244 ILE A N 1
ATOM 1913 C CA . ILE A 1 244 ? -0.155 -14.650 -23.631 1.00 76.44 244 ILE A CA 1
ATOM 1914 C C . ILE A 1 244 ? -1.686 -14.762 -23.655 1.00 76.44 244 ILE A C 1
ATOM 1916 O O . ILE A 1 244 ? -2.285 -14.711 -24.740 1.00 76.44 244 ILE A O 1
ATOM 1920 N N . GLY A 1 245 ? -2.311 -14.881 -22.483 1.00 67.62 245 GLY A N 1
ATOM 1921 C CA . GLY A 1 245 ? -3.754 -15.069 -22.329 1.00 67.62 245 GLY A CA 1
ATOM 1922 C C . GLY A 1 245 ? -4.285 -16.443 -22.770 1.00 67.62 245 GLY A C 1
ATOM 1923 O O . GLY A 1 245 ? -3.535 -17.391 -23.006 1.00 67.62 245 GLY A O 1
ATOM 1924 N N . GLY A 1 246 ? -5.613 -16.546 -22.891 1.00 62.75 246 GLY A N 1
ATOM 1925 C CA . GLY A 1 246 ? -6.344 -17.746 -23.319 1.00 62.75 246 GLY A CA 1
ATOM 1926 C C . GLY A 1 246 ? -7.522 -17.418 -24.248 1.00 62.75 246 GLY A C 1
ATOM 1927 O O . GLY A 1 246 ? -7.979 -16.278 -24.306 1.00 62.75 246 GLY A O 1
ATOM 1928 N N . GLY A 1 247 ? -8.017 -18.413 -24.994 1.00 59.56 247 GLY A N 1
ATOM 1929 C CA . GLY A 1 247 ? -9.180 -18.266 -25.883 1.00 59.56 247 GLY A CA 1
ATOM 1930 C C . GLY A 1 247 ? -8.867 -17.767 -27.311 1.00 59.56 247 GLY A C 1
ATOM 1931 O O . GLY A 1 247 ? -7.750 -17.916 -27.801 1.00 59.56 247 GLY A O 1
ATOM 1932 N N . PRO A 1 248 ? -9.850 -17.205 -28.038 1.00 51.91 248 PRO A N 1
ATOM 1933 C CA . PRO A 1 248 ? -9.695 -16.836 -29.450 1.00 51.91 248 PRO A CA 1
ATOM 1934 C C . PRO A 1 248 ? -8.805 -15.602 -29.697 1.00 51.91 248 PRO A C 1
ATOM 1936 O O . PRO A 1 248 ? -8.362 -15.397 -30.821 1.00 51.91 248 PRO A O 1
ATOM 1939 N N . GLU A 1 249 ? -8.478 -14.807 -28.677 1.00 65.38 249 GLU A N 1
ATOM 1940 C CA . GLU A 1 249 ? -7.617 -13.612 -28.784 1.00 65.38 249 GLU A CA 1
ATOM 1941 C C . GLU A 1 249 ? -6.175 -13.858 -28.287 1.00 65.38 249 GLU A C 1
ATOM 1943 O O . GLU A 1 249 ? -5.443 -12.902 -28.022 1.00 65.38 249 GLU A O 1
ATOM 1948 N N . VAL A 1 250 ? -5.738 -15.124 -28.170 1.00 71.94 250 VAL A N 1
ATOM 1949 C CA . VAL A 1 250 ? -4.379 -15.462 -27.707 1.00 71.94 250 VAL A CA 1
ATOM 1950 C C . VAL A 1 250 ? -3.326 -14.720 -28.528 1.00 71.94 250 VAL A C 1
ATOM 1952 O O . VAL A 1 250 ? -3.308 -14.736 -29.767 1.00 71.94 250 VAL A O 1
ATOM 1955 N N . LYS A 1 251 ? -2.418 -14.063 -27.808 1.00 77.00 251 LYS A N 1
ATOM 1956 C CA . LYS A 1 251 ? -1.242 -13.402 -28.369 1.00 77.00 251 LYS A CA 1
ATOM 1957 C C . LYS A 1 251 ? -0.021 -14.264 -28.110 1.00 77.00 251 LYS A C 1
ATOM 1959 O O . LYS A 1 251 ? -0.028 -15.167 -27.282 1.00 77.00 251 LYS A O 1
ATOM 1964 N N . VAL A 1 252 ? 1.049 -13.992 -28.836 1.00 72.50 252 VAL A N 1
ATOM 1965 C CA . VAL A 1 252 ? 2.295 -14.727 -28.709 1.00 72.50 252 VAL A CA 1
ATOM 1966 C C . VAL A 1 252 ? 3.436 -13.750 -28.503 1.00 72.50 252 VAL A C 1
ATOM 1968 O O . VAL A 1 252 ? 3.714 -12.925 -29.375 1.00 72.50 252 VAL A O 1
ATOM 1971 N N . ALA A 1 253 ? 4.098 -13.872 -27.356 1.00 77.88 253 ALA A N 1
ATOM 1972 C CA . ALA A 1 253 ? 5.335 -13.181 -27.041 1.00 77.88 253 ALA A CA 1
ATOM 1973 C C . ALA A 1 253 ? 6.502 -13.895 -27.720 1.00 77.88 253 ALA A C 1
ATOM 1975 O O . ALA A 1 253 ? 6.656 -15.108 -27.580 1.00 77.88 253 ALA A O 1
ATOM 1976 N N . THR A 1 254 ? 7.351 -13.149 -28.415 1.00 78.12 254 THR A N 1
ATOM 1977 C CA . THR A 1 254 ? 8.593 -13.632 -29.021 1.00 78.12 254 THR A CA 1
ATOM 1978 C C . THR A 1 254 ? 9.749 -12.796 -28.492 1.00 78.12 254 THR A C 1
ATOM 1980 O O . THR A 1 254 ? 9.782 -11.588 -28.696 1.00 78.12 254 THR A O 1
ATOM 1983 N N . ASN A 1 255 ? 10.702 -13.438 -27.823 1.00 77.25 255 ASN A N 1
ATOM 1984 C CA . ASN A 1 255 ? 11.909 -12.816 -27.292 1.00 77.25 255 ASN A CA 1
ATOM 1985 C C . ASN A 1 255 ? 13.107 -13.325 -28.091 1.00 77.25 255 ASN A C 1
ATOM 1987 O O . ASN A 1 255 ? 13.323 -14.537 -28.158 1.00 77.25 255 ASN A O 1
ATOM 1991 N N . ILE A 1 256 ? 13.880 -12.414 -28.675 1.00 76.06 256 ILE A N 1
ATOM 1992 C CA . ILE A 1 256 ? 15.048 -12.734 -29.500 1.00 76.06 256 ILE A CA 1
ATOM 1993 C C . ILE A 1 256 ? 16.261 -12.012 -28.922 1.00 76.06 256 ILE A C 1
ATOM 1995 O O . ILE A 1 256 ? 16.242 -10.793 -28.764 1.00 76.06 256 ILE A O 1
ATOM 1999 N N . GLY A 1 257 ? 17.310 -12.761 -28.600 1.00 76.69 257 GLY A N 1
ATOM 2000 C CA . GLY A 1 257 ? 18.610 -12.228 -28.216 1.00 76.69 257 GLY A CA 1
ATOM 2001 C C . GLY A 1 257 ? 19.582 -12.319 -29.388 1.00 76.69 257 GLY A C 1
ATOM 2002 O O . GLY A 1 257 ? 19.901 -13.423 -29.822 1.00 76.69 257 GLY A O 1
ATOM 2003 N N . CYS A 1 258 ? 20.086 -11.190 -29.874 1.00 74.06 258 CYS A N 1
ATOM 2004 C CA . CYS A 1 258 ? 21.033 -11.121 -30.989 1.00 74.06 258 CYS A CA 1
ATOM 2005 C C . CYS A 1 258 ? 22.396 -10.595 -30.528 1.00 74.06 258 CYS A C 1
ATOM 2007 O O . CYS A 1 258 ? 22.482 -9.751 -29.630 1.00 74.06 258 CYS A O 1
ATOM 2009 N N . MET A 1 259 ? 23.461 -11.055 -31.180 1.00 67.62 259 MET A N 1
ATOM 2010 C CA . MET A 1 259 ? 24.788 -10.446 -31.082 1.00 67.62 259 MET A CA 1
ATOM 2011 C C . MET A 1 259 ? 24.993 -9.522 -32.285 1.00 67.62 259 MET A C 1
ATOM 2013 O O . MET A 1 259 ? 25.078 -9.975 -33.426 1.00 67.62 259 MET A O 1
ATOM 2017 N N . ALA A 1 260 ? 25.040 -8.211 -32.049 1.00 61.12 260 ALA A N 1
ATOM 2018 C CA . ALA A 1 260 ? 25.358 -7.259 -33.109 1.00 61.12 260 ALA A CA 1
ATOM 2019 C C . ALA A 1 260 ? 26.851 -7.347 -33.468 1.00 61.12 260 ALA A C 1
ATOM 2021 O O . ALA A 1 260 ? 27.699 -7.545 -32.595 1.00 61.12 260 ALA A O 1
ATOM 2022 N N . ALA A 1 261 ? 27.178 -7.199 -34.755 1.00 56.81 261 ALA A N 1
ATOM 2023 C CA . ALA A 1 261 ? 28.555 -7.290 -35.229 1.00 56.81 261 ALA A CA 1
ATOM 2024 C C . ALA A 1 261 ? 29.431 -6.226 -34.541 1.00 56.81 261 ALA A C 1
ATOM 2026 O O . ALA A 1 261 ? 29.124 -5.038 -34.594 1.00 56.81 261 ALA A O 1
ATOM 2027 N N . GLY A 1 262 ? 30.501 -6.660 -33.868 1.00 58.12 262 GLY A N 1
ATOM 2028 C CA . GLY A 1 262 ? 31.413 -5.778 -33.130 1.00 58.12 262 GLY A CA 1
ATOM 2029 C C . GLY A 1 262 ? 30.977 -5.412 -31.703 1.00 58.12 262 GLY A C 1
ATOM 2030 O O . GLY A 1 262 ? 31.723 -4.719 -31.016 1.00 58.12 262 GLY A O 1
ATOM 2031 N N . MET A 1 263 ? 29.821 -5.886 -31.219 1.00 61.16 263 MET A N 1
ATOM 2032 C CA . MET A 1 263 ? 29.390 -5.682 -29.830 1.00 61.16 263 MET A CA 1
ATOM 2033 C C . MET A 1 263 ? 29.662 -6.924 -28.973 1.00 61.16 263 MET A C 1
ATOM 2035 O O . MET A 1 263 ? 29.324 -8.043 -29.347 1.00 61.16 263 MET A O 1
ATOM 2039 N N . SER A 1 264 ? 30.214 -6.723 -27.774 1.00 63.31 264 SER A N 1
ATOM 2040 C CA . SER A 1 264 ? 30.399 -7.789 -26.774 1.00 63.31 264 SER A CA 1
ATOM 2041 C C . SER A 1 264 ? 29.137 -8.081 -25.951 1.00 63.31 264 SER A C 1
ATOM 2043 O O . SER A 1 264 ? 29.127 -9.005 -25.138 1.00 63.31 264 SER A O 1
ATOM 2045 N N . GLN A 1 265 ? 28.070 -7.295 -26.133 1.00 64.38 265 GLN A N 1
ATOM 2046 C CA . GLN A 1 265 ? 26.829 -7.407 -25.368 1.00 64.38 265 GLN A CA 1
ATOM 2047 C C . GLN A 1 265 ? 25.662 -7.883 -26.238 1.00 64.38 265 GLN A C 1
ATOM 2049 O O . GLN A 1 265 ? 25.433 -7.371 -27.332 1.00 64.38 265 GLN A O 1
ATOM 2054 N N . LYS A 1 266 ? 24.897 -8.841 -25.697 1.00 71.38 266 LYS A N 1
ATOM 2055 C CA . LYS A 1 266 ? 23.664 -9.370 -26.293 1.00 71.38 266 LYS A CA 1
ATOM 2056 C C . LYS A 1 266 ? 22.563 -8.304 -26.248 1.00 71.38 266 LYS A C 1
ATOM 2058 O O . LYS A 1 266 ? 22.233 -7.803 -25.171 1.00 71.38 266 LYS A O 1
ATOM 2063 N N . VAL A 1 267 ? 21.980 -7.996 -27.403 1.00 77.38 267 VAL A N 1
ATOM 2064 C CA . VAL A 1 267 ? 20.834 -7.088 -27.552 1.00 77.38 267 VAL A CA 1
ATOM 2065 C C . VAL A 1 267 ? 19.557 -7.916 -27.608 1.00 77.38 267 VAL A C 1
ATOM 2067 O O . VAL A 1 267 ? 19.538 -8.980 -28.220 1.00 77.38 267 VAL A O 1
ATOM 2070 N N . TRP A 1 268 ? 18.494 -7.438 -26.967 1.00 80.81 268 TRP A N 1
ATOM 2071 C CA . TRP A 1 268 ? 17.218 -8.143 -26.912 1.00 80.81 268 TRP A CA 1
ATOM 2072 C C . TRP A 1 268 ? 16.120 -7.394 -27.653 1.00 80.81 268 TRP A C 1
ATOM 2074 O O . TRP A 1 268 ? 15.994 -6.179 -27.521 1.00 80.81 268 TRP A O 1
ATOM 2084 N N . VAL A 1 269 ? 15.299 -8.152 -28.372 1.00 75.38 269 VAL A N 1
ATOM 2085 C CA . VAL A 1 269 ? 14.091 -7.689 -29.054 1.00 75.38 269 VAL A CA 1
ATOM 2086 C C . VAL A 1 269 ? 12.904 -8.481 -28.517 1.00 75.38 269 VAL A C 1
ATOM 2088 O O . VAL A 1 269 ? 12.979 -9.705 -28.384 1.00 75.38 269 VAL A O 1
ATOM 2091 N N . VAL A 1 270 ? 11.813 -7.781 -28.212 1.00 78.62 270 VAL A N 1
ATOM 2092 C CA . VAL A 1 270 ? 10.553 -8.367 -27.743 1.00 78.62 270 VAL A CA 1
ATOM 2093 C C . VAL A 1 270 ? 9.466 -8.010 -28.747 1.00 78.62 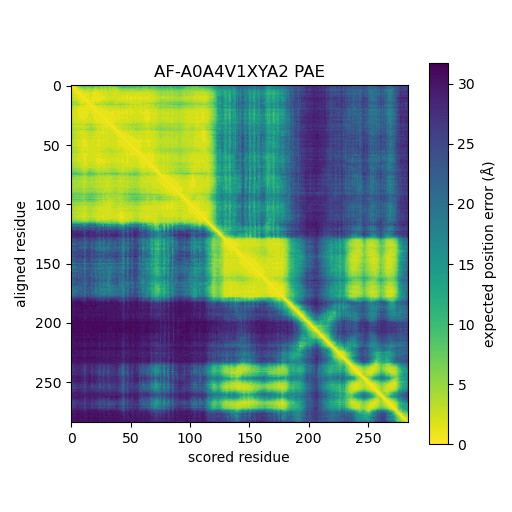270 VAL A C 1
ATOM 2095 O O . VAL A 1 270 ? 9.292 -6.842 -29.076 1.00 78.62 270 VAL A O 1
ATOM 2098 N N . GLY A 1 271 ? 8.745 -9.010 -29.249 1.00 75.19 271 GLY A N 1
ATOM 2099 C CA . GLY A 1 271 ? 7.625 -8.832 -30.170 1.00 75.19 271 GLY A CA 1
ATOM 2100 C C . GLY A 1 271 ? 6.372 -9.537 -29.667 1.00 75.19 271 GLY A C 1
ATOM 2101 O O . GLY A 1 271 ? 6.454 -10.650 -29.149 1.00 75.19 271 GLY A O 1
ATOM 2102 N N . ILE A 1 272 ? 5.209 -8.911 -29.841 1.00 75.81 272 ILE A N 1
ATOM 2103 C CA . ILE A 1 272 ? 3.903 -9.491 -29.504 1.00 75.81 272 ILE A CA 1
ATOM 2104 C C . ILE A 1 272 ? 3.065 -9.553 -30.781 1.00 75.81 272 ILE A C 1
ATOM 2106 O O . ILE A 1 272 ? 2.904 -8.552 -31.474 1.00 75.81 272 ILE A O 1
ATOM 2110 N N . THR A 1 273 ? 2.529 -10.726 -31.115 1.00 70.44 273 THR A N 1
ATOM 2111 C CA . THR A 1 273 ? 1.715 -10.929 -32.330 1.00 70.44 273 THR A CA 1
ATOM 2112 C C . THR A 1 273 ? 0.449 -11.718 -32.002 1.00 70.44 273 THR A C 1
ATOM 2114 O O . THR A 1 273 ? 0.486 -12.573 -31.122 1.00 70.44 273 THR A O 1
ATOM 2117 N N . LYS A 1 274 ? -0.676 -11.481 -32.695 1.00 64.50 274 LYS A N 1
ATOM 2118 C CA . LYS A 1 274 ? -1.869 -12.346 -32.569 1.00 64.50 274 LYS A CA 1
ATOM 2119 C C . LYS A 1 274 ? -1.551 -13.762 -33.077 1.00 64.50 274 LYS A C 1
ATOM 2121 O O . LYS A 1 274 ? -0.854 -13.909 -34.075 1.00 64.50 274 LYS A O 1
ATOM 2126 N N . MET A 1 275 ? -2.044 -14.802 -32.404 1.00 51.56 275 MET A N 1
ATOM 2127 C CA . MET A 1 275 ? -1.710 -16.200 -32.728 1.00 51.56 275 MET A CA 1
ATOM 2128 C C . MET A 1 275 ? -2.312 -16.675 -34.063 1.00 51.56 275 MET A C 1
ATOM 2130 O O . MET A 1 275 ? -1.657 -17.399 -34.810 1.00 51.56 275 MET A O 1
ATOM 2134 N N . TRP A 1 276 ? -3.521 -16.223 -34.410 1.00 43.19 276 TRP A N 1
ATOM 2135 C CA . TRP A 1 276 ? -4.256 -16.694 -35.595 1.00 43.19 276 TRP A CA 1
ATOM 2136 C C . TRP A 1 276 ? -3.681 -16.251 -36.944 1.00 43.19 276 TRP A C 1
ATOM 2138 O O . TRP A 1 276 ? -3.941 -16.910 -37.949 1.00 43.19 276 TRP A O 1
ATOM 2148 N N . SER A 1 277 ? -2.835 -15.216 -36.985 1.00 41.12 277 SER A N 1
ATOM 2149 C CA . SER A 1 277 ? -2.114 -14.868 -38.217 1.00 41.12 277 SER A CA 1
ATOM 2150 C C . SER A 1 277 ? -1.093 -15.941 -38.626 1.00 41.12 277 SER A C 1
ATOM 2152 O O . SER A 1 277 ? -0.778 -16.057 -39.805 1.00 41.12 277 SER A O 1
ATOM 2154 N N . LYS A 1 278 ? -0.622 -16.778 -37.686 1.00 34.25 278 LYS A N 1
ATOM 2155 C CA . LYS A 1 278 ? 0.302 -17.894 -37.966 1.00 34.25 278 LYS A CA 1
ATOM 2156 C C . LYS A 1 278 ? -0.396 -19.179 -38.411 1.00 34.25 278 LYS A C 1
ATOM 2158 O O . LYS A 1 278 ? 0.193 -19.941 -39.167 1.00 34.25 278 LYS A O 1
ATOM 2163 N N . VAL A 1 279 ? -1.634 -19.420 -37.973 1.00 30.75 279 VAL A N 1
ATOM 2164 C CA . VAL A 1 279 ? -2.383 -20.642 -38.330 1.00 30.75 279 VAL A CA 1
ATOM 2165 C C . VAL A 1 279 ? -2.794 -20.623 -39.807 1.00 30.75 279 VAL A C 1
ATOM 2167 O O . VAL A 1 279 ? -2.661 -21.632 -40.490 1.00 30.75 279 VAL A O 1
ATOM 2170 N N . LEU A 1 280 ? -3.194 -19.461 -40.335 1.00 28.34 280 LEU A N 1
ATOM 2171 C CA . LEU A 1 280 ? -3.528 -19.291 -41.758 1.00 28.34 280 LEU A CA 1
ATOM 2172 C C . LEU A 1 280 ? -2.323 -19.503 -42.696 1.00 28.34 280 LEU A C 1
ATOM 2174 O O . LEU A 1 280 ? -2.484 -20.057 -43.778 1.00 28.34 280 LEU A O 1
ATOM 2178 N N . SER A 1 281 ? -1.111 -19.145 -42.260 1.00 31.22 281 SER A N 1
ATOM 2179 C CA . SER A 1 281 ? 0.134 -19.386 -43.012 1.00 31.22 281 SER A CA 1
ATOM 2180 C C . SER A 1 281 ? 0.550 -20.864 -43.069 1.00 31.22 281 SER A C 1
ATOM 2182 O O . SER A 1 281 ? 1.361 -21.220 -43.916 1.00 31.22 281 SER A O 1
ATOM 2184 N N . TRP A 1 282 ? 0.047 -21.713 -42.169 1.00 28.92 282 TRP A N 1
ATOM 2185 C CA . TRP A 1 282 ? 0.331 -23.156 -42.157 1.00 28.92 282 TRP A CA 1
ATOM 2186 C C . TRP A 1 282 ? -0.712 -23.984 -42.917 1.00 28.92 282 TRP A C 1
ATOM 2188 O O . TRP A 1 282 ? -0.451 -25.140 -43.240 1.00 28.92 282 TRP A O 1
ATOM 2198 N N . LEU A 1 283 ? -1.896 -23.412 -43.159 1.00 26.12 283 LEU A N 1
ATOM 2199 C CA . LEU A 1 283 ? -3.009 -24.053 -43.866 1.00 26.12 283 LEU A CA 1
ATOM 2200 C C . LEU A 1 283 ? -3.102 -23.660 -45.353 1.00 26.12 283 LEU A C 1
ATOM 2202 O O . LEU A 1 283 ? -3.936 -24.225 -46.058 1.00 26.12 283 LEU A O 1
ATOM 2206 N N . SER A 1 284 ? -2.283 -22.709 -45.815 1.00 26.86 284 SER A N 1
ATOM 2207 C CA . SER A 1 284 ? -2.147 -22.307 -47.227 1.00 26.86 284 SER A CA 1
ATOM 2208 C C . SER A 1 284 ? -0.860 -22.848 -47.836 1.00 26.86 284 SER A C 1
ATOM 2210 O O . SER A 1 284 ? -0.883 -23.111 -49.059 1.00 26.86 284 SER A O 1
#

Solvent-accessible surface area (backbone atoms only — not comparable to full-atom values): 17323 Å² total; per-residue (Å²): 136,89,81,76,90,78,85,82,62,23,71,84,21,48,62,72,93,87,31,38,52,33,48,54,49,54,36,51,57,32,43,66,67,79,35,86,57,91,66,88,50,50,53,38,58,63,52,49,54,51,49,27,68,74,67,75,49,79,78,49,50,74,38,72,87,74,11,82,50,63,56,46,39,72,47,70,69,55,44,50,45,31,52,50,26,54,50,53,40,58,77,69,66,60,60,87,91,45,88,85,74,40,59,99,45,85,60,62,43,58,65,35,56,42,68,74,37,80,47,62,55,62,52,101,79,46,61,88,49,42,66,43,49,51,37,29,73,76,68,53,42,84,66,55,72,69,53,29,52,55,50,48,54,54,53,41,56,52,21,61,75,66,74,43,76,59,52,74,67,54,52,48,52,48,49,35,61,76,49,44,73,78,54,83,57,98,68,74,88,87,79,86,69,88,46,74,61,65,91,65,77,74,80,81,57,61,94,93,50,80,71,87,67,92,81,66,65,72,50,65,79,72,56,37,63,61,34,48,76,72,66,35,42,69,47,72,77,43,78,52,73,47,74,28,84,69,74,98,78,25,27,32,41,38,39,39,29,29,38,38,73,95,48,97,56,76,45,76,48,58,48,78,42,66,47,68,71,57,54,57,69,74,76,108

pLDDT: mean 74.24, std 20.93, range [26.12, 98.25]